Protein AF-0000000069704263 (afdb_homodimer)

Solvent-accessible surface area (backbone atoms only — not comparable to full-atom values): 11084 Å² total; per-residue (Å²): 134,83,71,83,70,65,83,68,61,64,77,58,69,66,41,78,27,67,68,33,30,54,53,25,46,53,49,31,53,53,50,40,50,53,35,51,50,49,32,52,52,53,33,48,52,36,44,51,49,30,52,50,53,40,50,50,38,48,48,34,32,70,54,40,75,42,50,68,68,57,34,55,52,50,39,52,49,36,50,49,52,29,53,48,51,34,50,50,39,47,48,50,32,53,52,49,42,52,52,36,48,51,52,16,54,54,37,24,38,70,130,62,72,56,60,77,66,75,48,41,77,43,75,67,33,65,27,64,69,34,29,56,53,24,47,52,49,32,52,52,51,41,51,54,35,50,50,50,33,51,53,52,33,50,51,36,46,52,49,31,53,51,54,40,50,52,40,48,48,33,34,75,72,66,75,43,49,69,57,57,36,54,54,50,40,51,49,35,50,51,52,29,52,49,51,36,52,52,39,46,48,51,34,52,52,50,39,52,51,34,48,50,51,17,54,55,37,23,44,68

Foldseek 3Di:
DDPPDPPLPPPLVPDFDPVLLVVLVVVLVVLLVVLVVVLCVQLVVLVVVLVVQLVVLVVCCVVVVDDPVVSVVSNVVSVVSSVVRSVVSVVVSVVVSSVSVVSSSVSRRD/DDDPDQPVLCVLPQGFDPVLLVVLVVVLVVLLVVLVVVLVVQLVVLVVVLVVQLVVLVVCCVVVVDDPVVSVVSSVVSVVSSVVRSVVSVVVSVVVSVVSVVSSVVSRRD

Sequence (220 aa):
MKELTLNEMEYISGGFNLFGAASGFASFVANSGVGFTSFVLTSGSAFASFVGDSAMAFGSFLTGQSNWETFVTTGSENWGNFVLTAGKNWNIFVDNAASNWNSFLNNASAMKELTLNEMEYISGGFNLFGAASGFASFVANSGVGFTSFVLTSGSAFASFVGDSAMAFGSFLTGQSNWETFVTTGSENWGNFVLTAGKNWNIFVDNAASNWNSFLNNASA

Radius of gyration: 24.07 Å; Cα contacts (8 Å, |Δi|>4): 202; chains: 2; bounding box: 23×75×49 Å

Secondary structure (DSSP, 8-state):
-----SGGGS---S-B-HHHHHHHHHHHHHHHHHHHHHHHHHHHHHHHHHHHHHHHHHHHHHTTSS-HHHHHHHHHHHHHHHHHHHHHHHHHHHHHHHHHHHHHHHHHB-/-----TTGGGSSTT-B-HHHHHHHHHHHHHHHHHHHHHHHHHHHHHHHHHHHHHHHHHHHHHTTSS-HHHHHHHHHHHHHHHHHHHHHHHHHHHHHHHHHHHHHHHHHB-

Structure (mmCIF, N/CA/C/O backbone):
data_AF-0000000069704263-model_v1
#
loop_
_entity.id
_entity.type
_entity.pdbx_description
1 polymer Bacteriocin
#
loop_
_atom_site.group_PDB
_atom_site.id
_atom_site.type_symbol
_atom_site.label_atom_id
_atom_site.label_alt_id
_atom_site.label_comp_id
_atom_site.label_asym_id
_atom_site.label_entity_id
_atom_site.label_seq_id
_atom_site.pdbx_PDB_ins_code
_atom_site.Cartn_x
_atom_site.Cartn_y
_atom_site.Cartn_z
_atom_site.occupancy
_atom_site.B_iso_or_equiv
_atom_site.auth_seq_id
_atom_site.auth_comp_id
_atom_site.auth_asym_id
_atom_site.auth_atom_id
_atom_site.pdbx_PDB_model_num
ATOM 1 N N . MET A 1 1 ? -11.062 -9.664 2.074 1 18.3 1 MET A N 1
ATOM 2 C CA . MET A 1 1 ? -9.789 -9.773 1.357 1 18.3 1 MET A CA 1
ATOM 3 C C . MET A 1 1 ? -9.539 -11.211 0.917 1 18.3 1 MET A C 1
ATOM 5 O O . MET A 1 1 ? -9.453 -12.117 1.751 1 18.3 1 MET A O 1
ATOM 9 N N . LYS A 1 2 ? -10.195 -11.594 -0.1 1 25.5 2 LYS A N 1
ATOM 10 C CA . LYS A 1 2 ? -10.625 -12.906 -0.591 1 25.5 2 LYS A CA 1
ATOM 11 C C . LYS A 1 2 ? -9.422 -13.828 -0.783 1 25.5 2 LYS A C 1
ATOM 13 O O . LYS A 1 2 ? -8.398 -13.422 -1.322 1 25.5 2 LYS A O 1
ATOM 18 N N . GLU A 1 3 ? -9.188 -14.844 0.002 1 23.27 3 GLU A N 1
ATOM 19 C CA . GLU A 1 3 ? -8.367 -16.047 0.05 1 23.27 3 GLU A CA 1
ATOM 20 C C . GLU A 1 3 ? -8.398 -16.797 -1.283 1 23.27 3 GLU A C 1
ATOM 22 O O . GLU A 1 3 ? -9.453 -16.922 -1.901 1 23.27 3 GLU A O 1
ATOM 27 N N . LEU A 1 4 ? -7.414 -16.609 -1.947 1 27.91 4 LEU A N 1
ATOM 28 C CA . LEU A 1 4 ? -7.27 -17.422 -3.152 1 27.91 4 LEU A CA 1
ATOM 29 C C . LEU A 1 4 ? -7.547 -18.891 -2.859 1 27.91 4 LEU A C 1
ATOM 31 O O . LEU A 1 4 ? -6.859 -19.5 -2.039 1 27.91 4 LEU A O 1
ATOM 35 N N . THR A 1 5 ? -8.672 -19.359 -2.531 1 24.98 5 THR A N 1
ATOM 36 C CA . THR A 1 5 ? -8.992 -20.75 -2.277 1 24.98 5 THR A CA 1
ATOM 37 C C . THR A 1 5 ? -8.531 -21.641 -3.436 1 24.98 5 THR A C 1
ATOM 39 O O . THR A 1 5 ? -8.523 -21.203 -4.59 1 24.98 5 THR A O 1
ATOM 42 N N . LEU A 1 6 ? -7.57 -22.609 -3.127 1 29.75 6 LEU A N 1
ATOM 43 C CA . LEU A 1 6 ? -7.027 -23.812 -3.74 1 29.75 6 LEU A CA 1
ATOM 44 C C . LEU A 1 6 ? -8.125 -24.625 -4.422 1 29.75 6 LEU A C 1
ATOM 46 O O . LEU A 1 6 ? -7.863 -25.688 -4.98 1 29.75 6 LEU A O 1
ATOM 50 N N . ASN A 1 7 ? -9.281 -24.5 -4.301 1 30.16 7 ASN A N 1
ATOM 51 C CA . ASN A 1 7 ? -10.086 -25.438 -5.078 1 30.16 7 ASN A CA 1
ATOM 52 C C . ASN A 1 7 ? -9.594 -25.547 -6.52 1 30.16 7 ASN A C 1
ATOM 54 O O . ASN A 1 7 ? -10.141 -26.312 -7.316 1 30.16 7 ASN A O 1
ATOM 58 N N . GLU A 1 8 ? -8.453 -24.812 -6.828 1 32.12 8 GLU A N 1
ATOM 59 C CA . GLU A 1 8 ? -8.109 -24.797 -8.25 1 32.12 8 GLU A CA 1
ATOM 60 C C . GLU A 1 8 ? -7.152 -25.938 -8.586 1 32.12 8 GLU A C 1
ATOM 62 O O . GLU A 1 8 ? -6.727 -26.078 -9.734 1 32.12 8 GLU A O 1
ATOM 67 N N . MET A 1 9 ? -6.414 -26.516 -7.688 1 34.44 9 MET A N 1
ATOM 68 C CA . MET A 1 9 ? -5.625 -27.672 -8.102 1 34.44 9 MET A CA 1
ATOM 69 C C . MET A 1 9 ? -6.48 -28.672 -8.859 1 34.44 9 MET A C 1
ATOM 71 O O . MET A 1 9 ? -6.023 -29.766 -9.18 1 34.44 9 MET A O 1
ATOM 75 N N . GLU A 1 10 ? -7.664 -28.906 -8.734 1 34.69 10 GLU A N 1
ATOM 76 C CA . GLU A 1 10 ? -8.281 -30.062 -9.352 1 34.69 10 GLU A CA 1
ATOM 77 C C . GLU A 1 10 ? -7.648 -30.359 -10.711 1 34.69 10 GLU A C 1
ATOM 79 O O . GLU A 1 10 ? -6.875 -29.562 -11.234 1 34.69 10 GLU A O 1
ATOM 84 N N . TYR A 1 11 ? -8.484 -30.578 -12.125 1 37.84 11 TYR A N 1
ATOM 85 C CA . TYR A 1 11 ? -8.633 -31.453 -13.273 1 37.84 11 TYR A CA 1
ATOM 86 C C . TYR A 1 11 ? -7.613 -31.109 -14.359 1 37.84 11 TYR A C 1
ATOM 88 O O . TYR A 1 11 ? -7.766 -30.109 -15.062 1 37.84 11 TYR A O 1
ATOM 96 N N . ILE A 1 12 ? -6.328 -30.781 -14.047 1 41.06 12 ILE A N 1
ATOM 97 C CA . ILE A 1 12 ? -5.676 -30.938 -15.344 1 41.06 12 ILE A CA 1
ATOM 98 C C . ILE A 1 12 ? -6.102 -32.25 -15.992 1 41.06 12 ILE A C 1
ATOM 100 O O . ILE A 1 12 ? -5.488 -33.281 -15.75 1 41.06 12 ILE A O 1
ATOM 104 N N . SER A 1 13 ? -7.215 -32.531 -15.836 1 44 13 SER A N 1
ATOM 105 C CA . SER A 1 13 ? -7.777 -33.781 -16.375 1 44 13 SER A CA 1
ATOM 106 C C . SER A 1 13 ? -7.266 -34.062 -17.781 1 44 13 SER A C 1
ATOM 108 O O . SER A 1 13 ? -7.004 -35.188 -18.141 1 44 13 SER A O 1
ATOM 110 N N . GLY A 1 14 ? -7.301 -32.938 -18.625 1 53.41 14 GLY A N 1
ATOM 111 C CA . GLY A 1 14 ? -7.168 -33.188 -20.047 1 53.41 14 GLY A CA 1
ATOM 112 C C . GLY A 1 14 ? -5.734 -33.094 -20.547 1 53.41 14 GLY A C 1
ATOM 113 O O . GLY A 1 14 ? -5.496 -32.875 -21.734 1 53.41 14 GLY A O 1
ATOM 114 N N . GLY A 1 15 ? -4.566 -33.156 -19.609 1 72.88 15 GLY A N 1
ATOM 115 C CA . GLY A 1 15 ? -3.152 -33.094 -19.938 1 72.88 15 GLY A CA 1
ATOM 116 C C . GLY A 1 15 ? -2.49 -31.797 -19.547 1 72.88 15 GLY A C 1
ATOM 117 O O . GLY A 1 15 ? -3.168 -30.828 -19.172 1 72.88 15 GLY A O 1
ATOM 118 N N . PHE A 1 16 ? -1.178 -31.75 -19.359 1 78.94 16 PHE A N 1
ATOM 119 C CA . PHE A 1 16 ? -0.365 -30.594 -18.969 1 78.94 16 PHE A CA 1
ATOM 120 C C . PHE A 1 16 ? 0.302 -29.984 -20.188 1 78.94 16 PHE A C 1
ATOM 122 O O . PHE A 1 16 ? 0.958 -30.672 -20.969 1 78.94 16 PHE A O 1
ATOM 129 N N . ASN A 1 17 ? -0.029 -28.734 -20.375 1 86.38 17 ASN A N 1
ATOM 130 C CA . ASN A 1 17 ? 0.585 -27.938 -21.438 1 86.38 17 ASN A CA 1
ATOM 131 C C . ASN A 1 17 ? 1.809 -27.188 -2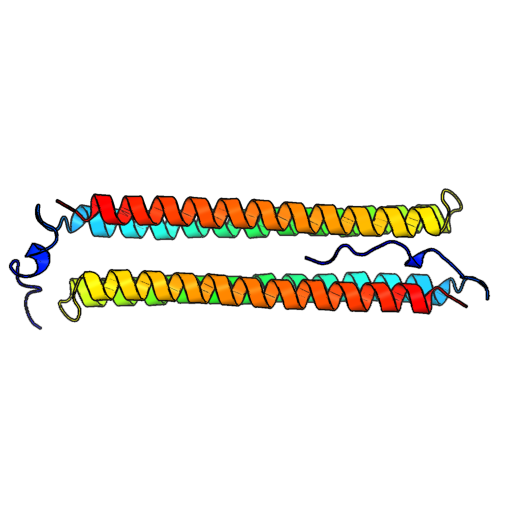0.938 1 86.38 17 ASN A C 1
ATOM 133 O O . ASN A 1 17 ? 1.683 -26.078 -20.422 1 86.38 17 ASN A O 1
ATOM 137 N N . LEU A 1 18 ? 2.973 -27.719 -21.141 1 82.38 18 LEU A N 1
ATOM 138 C CA . LEU A 1 18 ? 4.211 -27.172 -20.609 1 82.38 18 LEU A CA 1
ATOM 139 C C . LEU A 1 18 ? 4.477 -25.781 -21.188 1 82.38 18 LEU A C 1
ATOM 141 O O . LEU A 1 18 ? 4.891 -24.875 -20.469 1 82.38 18 LEU A O 1
ATOM 145 N N . PHE A 1 19 ? 4.281 -25.609 -22.422 1 84.31 19 PHE A N 1
ATOM 146 C CA . PHE A 1 19 ? 4.527 -24.328 -23.078 1 84.31 19 PHE A CA 1
ATOM 147 C C . PHE A 1 19 ? 3.559 -23.266 -22.562 1 84.31 19 PHE A C 1
ATOM 149 O O . PHE A 1 19 ? 3.947 -22.125 -22.328 1 84.31 19 PHE A O 1
ATOM 156 N N . GLY A 1 20 ? 2.273 -23.609 -22.375 1 88.25 20 GLY A N 1
ATOM 157 C CA . GLY A 1 20 ? 1.286 -22.703 -21.812 1 88.25 20 GLY A CA 1
ATOM 158 C C . GLY A 1 20 ? 1.591 -22.297 -20.375 1 88.25 20 GLY A C 1
ATOM 159 O O . GLY A 1 20 ? 1.396 -21.141 -20 1 88.25 20 GLY A O 1
ATOM 160 N N . ALA A 1 21 ? 2.059 -23.234 -19.625 1 86.81 21 ALA A N 1
ATOM 161 C CA . ALA A 1 21 ? 2.422 -22.969 -18.234 1 86.81 21 ALA A CA 1
ATOM 162 C C . ALA A 1 21 ? 3.607 -22.016 -18.156 1 86.81 21 ALA A C 1
ATOM 164 O O . ALA A 1 21 ? 3.57 -21.031 -17.406 1 86.81 21 ALA A O 1
ATOM 165 N N . ALA A 1 22 ? 4.652 -22.297 -18.938 1 84.56 22 ALA A N 1
ATOM 166 C CA . ALA A 1 22 ? 5.855 -21.469 -18.906 1 84.56 22 ALA A CA 1
ATOM 167 C C . ALA A 1 22 ? 5.555 -20.047 -19.359 1 84.56 22 ALA A C 1
ATOM 169 O O . ALA A 1 22 ? 5.938 -19.078 -18.688 1 84.56 22 ALA A O 1
ATOM 170 N N . SER A 1 23 ? 4.789 -19.953 -20.469 1 90.06 23 SER A N 1
ATOM 171 C CA . SER A 1 23 ? 4.469 -18.625 -20.984 1 90.06 23 SER A CA 1
ATOM 172 C C . SER A 1 23 ? 3.486 -17.906 -20.078 1 90.06 23 SER A C 1
ATOM 174 O O . SER A 1 23 ? 3.58 -16.688 -19.891 1 90.06 23 SER A O 1
ATOM 176 N N . GLY A 1 24 ? 2.533 -18.656 -19.547 1 91.38 24 GLY A N 1
ATOM 177 C CA . GLY A 1 24 ? 1.586 -18.062 -18.625 1 91.38 24 GLY A CA 1
ATOM 178 C C . GLY A 1 24 ? 2.24 -17.547 -17.359 1 91.38 24 GLY A C 1
ATOM 179 O O . GLY A 1 24 ? 1.915 -16.453 -16.891 1 91.38 24 GLY A O 1
ATOM 180 N N . PHE A 1 25 ? 3.172 -18.312 -16.828 1 90.81 25 PHE A N 1
ATOM 181 C CA . PHE A 1 25 ? 3.871 -17.906 -15.617 1 90.81 25 PHE A CA 1
ATOM 182 C C . PHE A 1 25 ? 4.73 -16.672 -15.875 1 90.81 25 PHE A C 1
ATOM 184 O O . PHE A 1 25 ? 4.754 -15.75 -15.062 1 90.81 25 PHE A O 1
ATOM 191 N N . ALA A 1 26 ? 5.43 -16.641 -16.953 1 91.75 26 ALA A N 1
ATOM 192 C CA . ALA A 1 26 ? 6.238 -15.484 -17.328 1 91.75 26 ALA A CA 1
ATOM 193 C C . ALA A 1 26 ? 5.375 -14.234 -17.438 1 91.75 26 ALA A C 1
ATOM 195 O O . ALA A 1 26 ? 5.754 -13.164 -16.969 1 91.75 26 ALA A O 1
ATOM 196 N N . SER A 1 27 ? 4.211 -14.344 -18.094 1 94.12 27 SER A N 1
ATOM 197 C CA . SER A 1 27 ? 3.281 -13.227 -18.234 1 94.12 27 SER A CA 1
ATOM 198 C C . SER A 1 27 ? 2.773 -12.75 -16.875 1 94.12 27 SER A C 1
ATOM 200 O O . SER A 1 27 ? 2.656 -11.547 -16.641 1 94.12 27 SER A O 1
ATOM 202 N N . PHE A 1 28 ? 2.416 -13.727 -15.992 1 93.06 28 PHE A N 1
ATOM 203 C CA . PHE A 1 28 ? 1.958 -13.398 -14.648 1 93.06 28 PHE A CA 1
ATOM 204 C C . PHE A 1 28 ? 2.994 -12.562 -13.914 1 93.06 28 PHE A C 1
ATOM 206 O O . PHE A 1 28 ? 2.662 -11.523 -13.336 1 93.06 28 PHE A O 1
ATOM 213 N N . VAL A 1 29 ? 4.297 -12.969 -13.961 1 92.81 29 VAL A N 1
ATOM 214 C CA . VAL A 1 29 ? 5.367 -12.281 -13.242 1 92.81 29 VAL A CA 1
ATOM 215 C C . VAL A 1 29 ? 5.57 -10.891 -13.828 1 92.81 29 VAL A C 1
ATOM 217 O O . VAL A 1 29 ? 5.656 -9.906 -13.086 1 92.81 29 VAL A O 1
ATOM 220 N N . ALA A 1 30 ? 5.609 -10.789 -15.109 1 94.19 30 ALA A N 1
ATOM 221 C CA . ALA A 1 30 ? 5.824 -9.508 -15.781 1 94.19 30 ALA A CA 1
ATOM 222 C C . ALA A 1 30 ? 4.699 -8.523 -15.461 1 94.19 30 ALA A C 1
ATOM 224 O O . ALA A 1 30 ? 4.953 -7.379 -15.078 1 94.19 30 ALA A O 1
ATOM 225 N N . ASN A 1 31 ? 3.455 -8.953 -15.602 1 96.19 31 ASN A N 1
ATOM 226 C CA . ASN A 1 31 ? 2.299 -8.102 -15.344 1 96.19 31 ASN A CA 1
ATOM 227 C C . ASN A 1 31 ? 2.232 -7.672 -13.883 1 96.19 31 ASN A C 1
ATOM 229 O O . ASN A 1 31 ? 1.854 -6.539 -13.578 1 96.19 31 ASN A O 1
ATOM 233 N N . SER A 1 32 ? 2.527 -8.625 -13 1 94.88 32 SER A N 1
ATOM 234 C CA . SER A 1 32 ? 2.547 -8.281 -11.578 1 94.88 32 SER A CA 1
ATOM 235 C C . SER A 1 32 ? 3.613 -7.234 -11.273 1 94.88 32 SER A C 1
ATOM 237 O O . SER A 1 32 ? 3.402 -6.348 -10.445 1 94.88 32 SER A O 1
ATOM 239 N N . GLY A 1 33 ? 4.754 -7.406 -11.906 1 95.56 33 GLY A N 1
ATOM 240 C CA . GLY A 1 33 ? 5.777 -6.383 -11.758 1 95.56 33 GLY A CA 1
ATOM 241 C C . GLY A 1 33 ? 5.316 -5.008 -12.211 1 95.56 33 GLY A C 1
ATOM 242 O O . GLY A 1 33 ? 5.52 -4.02 -11.5 1 95.56 33 GLY A O 1
ATOM 243 N N . VAL A 1 34 ? 4.676 -4.945 -13.391 1 96.69 34 VAL A N 1
ATOM 244 C CA . VAL A 1 34 ? 4.152 -3.699 -13.938 1 96.69 34 VAL A CA 1
ATOM 245 C C . VAL A 1 34 ? 3.088 -3.133 -13 1 96.69 34 VAL A C 1
ATOM 247 O O . VAL A 1 34 ? 3.076 -1.932 -12.719 1 96.69 34 VAL A O 1
ATOM 250 N N . GLY A 1 35 ? 2.188 -4.016 -12.555 1 97.38 35 GLY A N 1
ATOM 251 C CA . GLY A 1 35 ? 1.144 -3.586 -11.641 1 97.38 35 GLY A CA 1
ATOM 252 C C . GLY A 1 35 ? 1.685 -3.021 -10.336 1 97.38 35 GLY A C 1
ATOM 253 O O . GLY A 1 35 ? 1.22 -1.983 -9.867 1 97.38 35 GLY A O 1
ATOM 254 N N . PHE A 1 36 ? 2.686 -3.684 -9.75 1 95.88 36 PHE A N 1
ATOM 255 C CA . PHE A 1 36 ? 3.273 -3.229 -8.5 1 95.88 36 PHE A CA 1
ATOM 256 C C . PHE A 1 36 ? 3.98 -1.891 -8.688 1 95.88 36 PHE A C 1
ATOM 258 O O . PHE A 1 36 ? 3.855 -0.995 -7.848 1 95.88 36 PHE A O 1
ATOM 265 N N . THR A 1 37 ? 4.699 -1.755 -9.75 1 96.56 37 THR A N 1
ATOM 266 C CA . THR A 1 37 ? 5.371 -0.495 -10.039 1 96.56 37 THR A CA 1
ATOM 267 C C . THR A 1 37 ? 4.359 0.637 -10.188 1 96.56 37 THR A C 1
ATOM 269 O O . THR A 1 37 ? 4.574 1.739 -9.68 1 96.56 37 THR A O 1
ATOM 272 N N . SER A 1 38 ? 3.275 0.389 -10.875 1 97.69 38 SER A N 1
ATOM 273 C CA . SER A 1 38 ? 2.217 1.379 -11.047 1 97.69 38 SER A CA 1
ATOM 274 C C . SER A 1 38 ? 1.639 1.806 -9.703 1 97.69 38 SER A C 1
ATOM 276 O O . SER A 1 38 ? 1.394 2.992 -9.469 1 97.69 38 SER A O 1
ATOM 278 N N . PHE A 1 39 ? 1.391 0.79 -8.852 1 96.75 39 PHE A N 1
ATOM 279 C CA . PHE A 1 39 ? 0.911 1.067 -7.504 1 96.75 39 PHE A CA 1
ATOM 280 C C . PHE A 1 39 ? 1.872 1.991 -6.766 1 96.75 39 PHE A C 1
ATOM 282 O O . PHE A 1 39 ? 1.453 2.99 -6.18 1 96.75 39 PHE A O 1
ATOM 289 N N . VAL A 1 40 ? 3.184 1.686 -6.816 1 96.44 40 VAL A N 1
ATOM 290 C CA . VAL A 1 40 ? 4.191 2.449 -6.09 1 96.44 40 VAL A CA 1
ATOM 291 C C . VAL A 1 40 ? 4.242 3.879 -6.625 1 96.44 40 VAL A C 1
ATOM 293 O O . VAL A 1 40 ? 4.262 4.84 -5.852 1 96.44 40 VAL A O 1
ATOM 296 N N . LEU A 1 41 ? 4.199 4.008 -7.926 1 96.5 41 LEU A N 1
ATOM 297 C CA . LEU A 1 41 ? 4.301 5.324 -8.547 1 96.5 41 LEU A CA 1
ATOM 298 C C . LEU A 1 41 ? 3.061 6.16 -8.25 1 96.5 41 LEU A C 1
ATOM 300 O O . LEU A 1 41 ? 3.172 7.34 -7.902 1 96.5 41 LEU A O 1
ATOM 304 N N . THR A 1 42 ? 1.889 5.574 -8.344 1 97.5 42 THR A N 1
ATOM 305 C CA . THR A 1 42 ? 0.643 6.285 -8.078 1 97.5 42 THR A CA 1
ATOM 306 C C . THR A 1 42 ? 0.56 6.699 -6.609 1 97.5 42 THR A C 1
ATOM 308 O O . THR A 1 42 ? 0.203 7.836 -6.297 1 97.5 42 THR A O 1
ATOM 311 N N . SER A 1 43 ? 0.89 5.785 -5.742 1 96 43 SER A N 1
ATOM 312 C CA . SER A 1 43 ? 0.884 6.078 -4.309 1 96 43 SER A CA 1
ATOM 313 C C . SER A 1 43 ? 1.925 7.133 -3.957 1 96 43 SER A C 1
ATOM 315 O O . SER A 1 43 ? 1.669 8.008 -3.127 1 96 43 SER A O 1
ATOM 317 N N . GLY A 1 44 ? 3.057 6.977 -4.582 1 96.62 44 GLY A N 1
ATOM 318 C CA . GLY A 1 44 ? 4.086 7.984 -4.363 1 96.62 44 GLY A CA 1
ATOM 319 C C . GLY A 1 44 ? 3.66 9.375 -4.797 1 96.62 44 GLY A C 1
ATOM 320 O O . GLY A 1 44 ? 3.916 10.352 -4.094 1 96.62 44 GLY A O 1
ATOM 321 N N . SER A 1 45 ? 3.025 9.477 -5.957 1 97.19 45 SER A N 1
ATOM 322 C CA . SER A 1 45 ? 2.525 10.75 -6.453 1 97.19 45 SER A CA 1
ATOM 323 C C . SER A 1 45 ? 1.442 11.312 -5.539 1 97.19 45 SER A C 1
ATOM 325 O O . SER A 1 45 ? 1.43 12.508 -5.246 1 97.19 45 SER A O 1
ATOM 327 N N . ALA A 1 46 ? 0.576 10.43 -5.125 1 96.56 46 ALA A N 1
ATOM 328 C CA . ALA A 1 46 ? -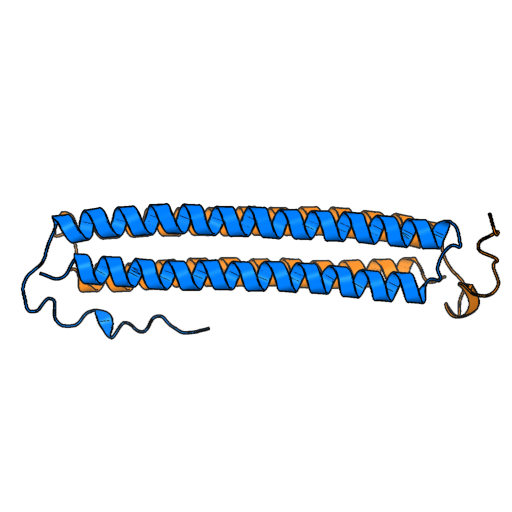0.473 10.859 -4.199 1 96.56 46 ALA A CA 1
ATOM 329 C C . ALA A 1 46 ? 0.123 11.359 -2.889 1 96.56 46 ALA A C 1
ATOM 331 O O . ALA A 1 46 ? -0.377 12.32 -2.301 1 96.56 46 ALA A O 1
ATOM 332 N N . PHE A 1 47 ? 1.178 10.781 -2.414 1 95.31 47 PHE A N 1
ATOM 333 C CA . PHE A 1 47 ? 1.856 11.195 -1.191 1 95.31 47 PHE A CA 1
ATOM 334 C C . PHE A 1 47 ? 2.498 12.562 -1.366 1 95.31 47 PHE A C 1
ATOM 336 O O . PHE A 1 47 ? 2.389 13.422 -0.488 1 95.31 47 PHE A O 1
ATOM 343 N N . ALA A 1 48 ? 3.166 12.695 -2.492 1 95.75 48 ALA A N 1
ATOM 344 C CA . ALA A 1 48 ? 3.779 13.984 -2.785 1 95.75 48 ALA A CA 1
ATOM 345 C C . ALA A 1 48 ? 2.73 15.094 -2.828 1 95.75 48 ALA A C 1
ATOM 347 O O . ALA A 1 48 ? 2.957 16.188 -2.316 1 95.75 48 ALA A O 1
ATOM 348 N N . SER A 1 49 ? 1.586 14.82 -3.453 1 96.5 49 SER A N 1
ATOM 349 C CA . SER A 1 49 ? 0.491 15.781 -3.506 1 96.5 49 SER A CA 1
ATOM 350 C C . SER A 1 49 ? -0.018 16.109 -2.107 1 96.5 49 SER A C 1
ATOM 352 O O . SER A 1 49 ? -0.303 17.281 -1.805 1 96.5 49 SER A O 1
ATOM 354 N N . PHE A 1 50 ? -0.154 15.094 -1.284 1 94.38 50 PHE A N 1
ATOM 355 C CA . PHE A 1 50 ? -0.562 15.297 0.101 1 94.38 50 PHE A CA 1
ATOM 356 C C . PHE A 1 50 ? 0.388 16.25 0.812 1 94.38 50 PHE A C 1
ATOM 358 O O . PHE A 1 50 ? -0.051 17.203 1.472 1 94.38 50 PHE A O 1
ATOM 365 N N . VAL A 1 51 ? 1.702 15.969 0.649 1 93.44 51 VAL A N 1
ATOM 366 C CA . VAL A 1 51 ? 2.703 16.797 1.316 1 93.44 51 VAL A CA 1
ATOM 367 C C . VAL A 1 51 ? 2.639 18.219 0.778 1 93.44 51 VAL A C 1
ATOM 369 O O . VAL A 1 51 ? 2.584 19.188 1.552 1 93.44 51 VAL A O 1
ATOM 372 N N . GLY A 1 52 ? 2.596 18.297 -0.502 1 94.38 52 GLY A N 1
ATOM 373 C CA . GLY A 1 52 ? 2.541 19.609 -1.134 1 94.38 52 GLY A CA 1
ATOM 374 C C . GLY A 1 52 ? 1.311 20.406 -0.744 1 94.38 52 GLY A C 1
ATOM 375 O O . GLY A 1 52 ? 1.417 21.578 -0.354 1 94.38 52 GLY A O 1
ATOM 376 N N . ASP A 1 53 ? 0.156 19.828 -0.813 1 94.62 53 ASP A N 1
ATOM 377 C CA . ASP A 1 53 ? -1.108 20.484 -0.504 1 94.62 53 ASP A CA 1
ATOM 378 C C . ASP A 1 53 ? -1.179 20.875 0.972 1 94.62 53 ASP A C 1
ATOM 380 O O . ASP A 1 53 ? -1.702 21.938 1.316 1 94.62 53 ASP A O 1
ATOM 384 N N . SER A 1 54 ? -0.643 20 1.83 1 90.88 54 SER A N 1
ATOM 385 C CA . SER A 1 54 ? -0.637 20.281 3.262 1 90.88 54 SER A CA 1
ATOM 386 C C . SER A 1 54 ? 0.323 21.422 3.596 1 90.88 54 SER A C 1
ATOM 388 O O . SER A 1 54 ? 0.03 22.25 4.453 1 90.88 54 SER A O 1
ATOM 390 N N . ALA A 1 55 ? 1.416 21.453 2.877 1 91.88 55 ALA A N 1
ATOM 391 C CA . ALA A 1 55 ? 2.357 22.547 3.062 1 91.88 55 ALA A CA 1
ATOM 392 C C . ALA A 1 55 ? 1.746 23.875 2.613 1 91.88 55 ALA A C 1
ATOM 394 O O . ALA A 1 55 ? 1.896 24.891 3.289 1 91.88 55 ALA A O 1
ATOM 395 N N . MET A 1 56 ? 1.053 23.844 1.517 1 93.25 56 MET A N 1
ATOM 396 C CA . MET A 1 56 ? 0.393 25.047 1.009 1 93.25 56 MET A CA 1
ATOM 397 C C . MET A 1 56 ? -0.696 25.516 1.968 1 93.25 56 MET A C 1
ATOM 399 O O . MET A 1 56 ? -0.838 26.719 2.213 1 93.25 56 MET A O 1
ATOM 403 N N . ALA A 1 57 ? -1.451 24.594 2.541 1 92.12 57 ALA A N 1
ATOM 404 C CA . ALA A 1 57 ? -2.482 24.938 3.52 1 92.12 57 ALA A CA 1
ATOM 405 C C . ALA A 1 57 ? -1.867 25.547 4.777 1 92.12 57 ALA A C 1
ATOM 407 O O . ALA A 1 57 ? -2.408 26.5 5.34 1 92.12 57 ALA A O 1
ATOM 408 N N . PHE A 1 58 ? -0.757 25.016 5.203 1 88 58 PHE A N 1
ATOM 409 C CA . PHE A 1 58 ? -0.054 25.562 6.359 1 88 58 PHE A CA 1
ATOM 410 C C . PHE A 1 58 ? 0.458 26.969 6.074 1 88 58 PHE A C 1
ATOM 412 O O . PHE A 1 58 ? 0.344 27.859 6.914 1 88 58 PHE A O 1
ATOM 419 N N . GLY A 1 59 ? 0.98 27.109 4.914 1 86.25 59 GLY A N 1
ATOM 420 C CA . GLY A 1 59 ? 1.405 28.438 4.492 1 86.25 59 GLY A CA 1
ATOM 421 C C . GLY A 1 59 ? 0.28 29.453 4.5 1 86.25 59 GLY A C 1
ATOM 422 O O . GLY A 1 59 ? 0.462 30.578 4.953 1 86.25 59 GLY A O 1
ATOM 423 N N . SER A 1 60 ? -0.882 29.047 4 1 88.44 60 SER A N 1
ATOM 424 C CA . SER A 1 60 ? -2.055 29.922 3.994 1 88.44 60 SER A CA 1
ATOM 425 C C . SER A 1 60 ? -2.451 30.328 5.41 1 88.44 60 SER A C 1
ATOM 427 O O . SER A 1 60 ? -2.885 31.453 5.637 1 88.44 60 SER A O 1
ATOM 429 N N . PHE A 1 61 ? -2.309 29.375 6.355 1 83.75 61 PHE A N 1
ATOM 430 C CA . PHE A 1 61 ? -2.578 29.656 7.758 1 83.75 61 PHE A CA 1
ATOM 431 C C . PHE A 1 61 ? -1.578 30.672 8.305 1 83.75 61 PHE A C 1
ATOM 433 O O . PHE A 1 61 ? -1.967 31.656 8.93 1 83.75 61 PHE A O 1
ATOM 440 N N . LEU A 1 62 ? -0.349 30.453 7.926 1 82.88 62 LEU A N 1
ATOM 441 C CA . LEU A 1 62 ? 0.72 31.297 8.453 1 82.88 62 LEU A CA 1
ATOM 442 C C . LEU A 1 62 ? 0.601 32.719 7.926 1 82.88 62 LEU A C 1
ATOM 444 O O . LEU A 1 62 ? 0.952 33.688 8.617 1 82.88 62 LEU A O 1
ATOM 448 N N . THR A 1 63 ? 0.014 32.812 6.742 1 83.69 63 THR A N 1
ATOM 449 C CA . THR A 1 63 ? -0.087 34.125 6.133 1 83.69 63 THR A CA 1
ATOM 450 C C . THR A 1 63 ? -1.441 34.781 6.441 1 83.69 63 THR A C 1
ATOM 452 O O . THR A 1 63 ? -1.743 35.875 5.957 1 83.69 63 THR A O 1
ATOM 455 N N . GLY A 1 64 ? -2.291 34.031 7.312 1 83.06 64 GLY A N 1
ATOM 456 C CA . GLY A 1 64 ? -3.555 34.594 7.773 1 83.06 64 GLY A CA 1
ATOM 457 C C . GLY A 1 64 ? -4.672 34.438 6.758 1 83.06 64 GLY A C 1
ATOM 458 O O . GLY A 1 64 ? -5.734 35.062 6.902 1 83.06 64 GLY A O 1
ATOM 459 N N . GLN A 1 65 ? -4.371 33.562 5.664 1 85.5 65 GLN A N 1
ATOM 460 C CA . GLN A 1 65 ? -5.367 33.406 4.613 1 85.5 65 GLN A CA 1
ATOM 461 C C . GLN A 1 65 ? -6.398 32.344 5.004 1 85.5 65 GLN A C 1
ATOM 463 O O . GLN A 1 65 ? -7.422 32.188 4.332 1 85.5 65 GLN A O 1
ATOM 468 N N . SER A 1 66 ? -6.137 31.625 6.047 1 84.06 66 SER A N 1
ATOM 469 C CA . SER A 1 66 ? -7.039 30.609 6.59 1 84.06 66 SER A CA 1
ATOM 470 C C . SER A 1 66 ? -6.867 30.469 8.102 1 84.06 66 SER A C 1
ATOM 472 O O . SER A 1 66 ? -5.965 31.078 8.688 1 84.06 66 SER A O 1
ATOM 474 N N . ASN A 1 67 ? -7.789 29.797 8.75 1 85.56 67 ASN A N 1
ATOM 475 C CA . ASN A 1 67 ? -7.645 29.578 10.188 1 85.56 67 ASN A CA 1
ATOM 476 C C . ASN A 1 67 ? -7.109 28.172 10.477 1 85.56 67 ASN A C 1
ATOM 478 O O . ASN A 1 67 ? -7.004 27.344 9.57 1 85.56 67 ASN A O 1
ATOM 482 N N . TRP A 1 68 ? -6.75 27.953 11.719 1 85 68 TRP A N 1
ATOM 483 C CA . TRP A 1 68 ? -6.125 26.703 12.164 1 85 68 TRP A CA 1
ATOM 484 C C . TRP A 1 68 ? -7.043 25.516 11.914 1 85 68 TRP A C 1
ATOM 486 O O . TRP A 1 68 ? -6.598 24.469 11.438 1 85 68 TRP A O 1
ATOM 496 N N . GLU A 1 69 ? -8.359 25.625 12.227 1 85.06 69 GLU A N 1
ATOM 497 C CA . GLU A 1 69 ? -9.32 24.531 12.031 1 85.06 69 GLU A CA 1
ATOM 498 C C . GLU A 1 69 ? -9.414 24.125 10.57 1 85.06 69 GLU A C 1
ATOM 500 O O . GLU A 1 69 ? -9.484 22.938 10.25 1 85.06 69 GLU A O 1
ATOM 505 N N . THR A 1 70 ? -9.383 25.156 9.719 1 86.94 70 THR A N 1
ATOM 506 C CA . THR A 1 70 ? -9.406 24.875 8.289 1 86.94 70 THR A CA 1
ATOM 507 C C . THR A 1 70 ? -8.156 24.109 7.863 1 86.94 70 THR A C 1
ATOM 509 O O . THR A 1 70 ? -8.242 23.172 7.074 1 86.94 70 THR A O 1
ATOM 512 N N . PHE A 1 71 ? -6.973 24.5 8.398 1 86.62 71 PHE A N 1
ATOM 513 C CA . PHE A 1 71 ? -5.734 23.797 8.094 1 86.62 71 PHE A CA 1
ATOM 514 C C . PHE A 1 71 ? -5.816 22.344 8.523 1 86.62 71 PHE A C 1
ATOM 516 O O . PHE A 1 71 ? -5.477 21.438 7.758 1 86.62 71 PHE A O 1
ATOM 523 N N . VAL A 1 72 ? -6.273 22.109 9.805 1 87.25 72 VAL A N 1
ATOM 524 C CA . VAL A 1 72 ? -6.312 20.766 10.352 1 87.25 72 VAL A CA 1
ATOM 525 C C . VAL A 1 72 ? -7.289 19.906 9.547 1 87.25 72 VAL A C 1
ATOM 527 O O . VAL A 1 72 ? -6.98 18.766 9.203 1 87.25 72 VAL A O 1
ATOM 530 N N . THR A 1 73 ? -8.43 20.406 9.172 1 88.62 73 THR A N 1
ATOM 531 C CA . THR A 1 73 ? -9.43 19.688 8.398 1 88.62 73 THR A CA 1
ATOM 532 C C . THR A 1 73 ? -8.898 19.359 7 1 88.62 73 THR A C 1
ATOM 534 O O . THR A 1 73 ? -9.039 18.234 6.52 1 88.62 73 THR A O 1
ATOM 537 N N . 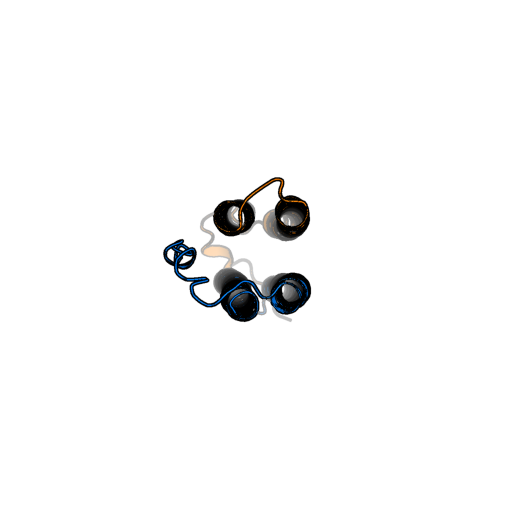THR A 1 74 ? -8.305 20.328 6.367 1 90.5 74 THR A N 1
ATOM 538 C CA . THR A 1 74 ? -7.727 20.141 5.043 1 90.5 74 THR A CA 1
ATOM 539 C C . THR A 1 74 ? -6.629 19.078 5.082 1 90.5 74 THR A C 1
ATOM 541 O O . THR A 1 74 ? -6.543 18.234 4.188 1 90.5 74 THR A O 1
ATOM 544 N N . GLY A 1 75 ? -5.723 19.188 6.117 1 90.12 75 GLY A N 1
ATOM 545 C CA . GLY A 1 75 ? -4.688 18.188 6.285 1 90.12 75 GLY A CA 1
ATOM 546 C C . GLY A 1 75 ? -5.234 16.766 6.402 1 90.12 75 GLY A C 1
ATOM 547 O O . GLY A 1 75 ? -4.727 15.844 5.766 1 90.12 75 GLY A O 1
ATOM 548 N N . SER A 1 76 ? -6.266 16.609 7.191 1 91.19 76 SER A N 1
ATOM 549 C CA . SER A 1 76 ? -6.91 15.312 7.375 1 91.19 76 SER A CA 1
ATOM 550 C C . SER A 1 76 ? -7.523 14.812 6.07 1 91.19 76 SER A C 1
ATOM 552 O O . SER A 1 76 ? -7.41 13.633 5.738 1 91.19 76 SER A O 1
ATOM 554 N N . GLU A 1 77 ? -8.133 15.68 5.371 1 92.62 77 GLU A N 1
ATOM 555 C CA . GLU A 1 77 ? -8.75 15.328 4.098 1 92.62 77 GLU A CA 1
ATOM 556 C C . GLU A 1 77 ? -7.695 14.914 3.072 1 92.62 77 GLU A C 1
ATOM 558 O O . GLU A 1 77 ? -7.879 13.945 2.336 1 92.62 77 GLU A O 1
ATOM 563 N N . ASN A 1 78 ? -6.629 15.695 3.006 1 93.19 78 ASN A N 1
ATOM 564 C CA . ASN A 1 78 ? -5.523 15.367 2.109 1 93.19 78 ASN A CA 1
ATOM 565 C C . ASN A 1 78 ? -4.949 13.984 2.406 1 93.19 78 ASN A C 1
ATOM 567 O O . ASN A 1 78 ? -4.684 13.211 1.487 1 93.19 78 ASN A O 1
ATOM 571 N N . TRP A 1 79 ? -4.723 13.703 3.744 1 93.19 79 TRP A N 1
ATOM 572 C CA . TRP A 1 79 ? -4.234 12.383 4.145 1 93.19 79 TRP A CA 1
ATOM 573 C C . TRP A 1 79 ? -5.211 11.297 3.719 1 93.19 79 TRP A C 1
ATOM 575 O O . TRP A 1 79 ? -4.801 10.266 3.172 1 93.19 79 TRP A O 1
ATOM 585 N N . GLY A 1 80 ? -6.496 11.492 3.967 1 94.25 80 GLY A N 1
ATOM 586 C CA . GLY A 1 80 ? -7.523 10.547 3.559 1 94.25 80 GLY A CA 1
ATOM 587 C C . GLY A 1 80 ? -7.504 10.258 2.068 1 94.25 80 GLY A C 1
ATOM 588 O O . GLY A 1 80 ? -7.633 9.102 1.655 1 94.25 80 GLY A O 1
ATOM 589 N N . ASN A 1 81 ? -7.375 11.32 1.292 1 95 81 ASN A N 1
ATOM 590 C CA . ASN A 1 81 ? -7.32 11.164 -0.158 1 95 81 ASN A CA 1
ATOM 591 C C . ASN A 1 81 ? -6.121 10.328 -0.588 1 95 81 ASN A C 1
ATOM 593 O O . ASN A 1 81 ? -6.227 9.5 -1.495 1 95 81 ASN A O 1
ATOM 597 N N . PHE A 1 82 ? -4.977 10.648 0.052 1 95.19 82 PHE A N 1
ATOM 598 C CA . PHE A 1 82 ? -3.781 9.859 -0.202 1 95.19 82 PHE A CA 1
ATOM 599 C C . PHE A 1 82 ? -4.035 8.383 0.104 1 95.19 82 PHE A C 1
ATOM 601 O O . PHE A 1 82 ? -3.791 7.52 -0.738 1 95.19 82 PHE A O 1
ATOM 608 N N . VAL A 1 83 ? -4.598 8.07 1.323 1 95.81 83 VAL A N 1
ATOM 609 C CA . VAL A 1 83 ? -4.805 6.699 1.77 1 95.81 83 VAL A CA 1
ATOM 610 C C . VAL A 1 83 ? -5.816 6.008 0.86 1 95.81 83 VAL A C 1
ATOM 612 O O . VAL A 1 83 ? -5.637 4.844 0.488 1 95.81 83 VAL A O 1
ATOM 615 N N . LEU A 1 84 ? -6.777 6.699 0.448 1 96.06 84 LEU A N 1
ATOM 616 C CA . LEU A 1 84 ? -7.801 6.148 -0.431 1 96.06 84 LEU A CA 1
ATOM 617 C C .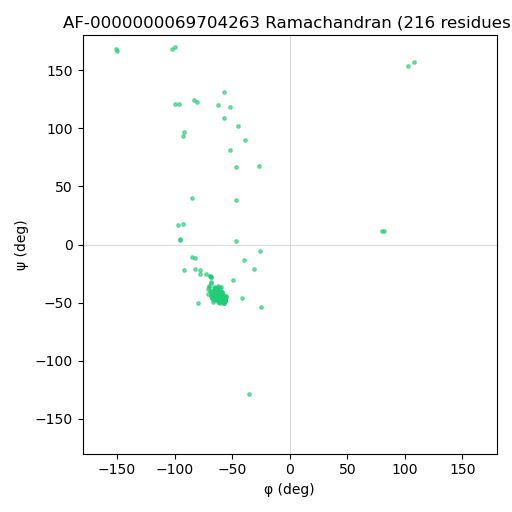 LEU A 1 84 ? -7.223 5.812 -1.801 1 96.06 84 LEU A C 1
ATOM 619 O O . LEU A 1 84 ? -7.492 4.742 -2.35 1 96.06 84 LEU A O 1
ATOM 623 N N . THR A 1 85 ? -6.477 6.711 -2.326 1 96.5 85 THR A N 1
ATOM 624 C CA . THR A 1 85 ? -5.863 6.492 -3.631 1 96.5 85 THR A CA 1
ATOM 625 C C . THR A 1 85 ? -4.922 5.293 -3.592 1 96.5 85 THR A C 1
ATOM 627 O O . THR A 1 85 ? -4.969 4.43 -4.473 1 96.5 85 THR A O 1
ATOM 630 N N . ALA A 1 86 ? -4.07 5.281 -2.568 1 95.5 86 ALA A N 1
ATOM 631 C CA . ALA A 1 86 ? -3.148 4.156 -2.416 1 95.5 86 ALA A CA 1
ATOM 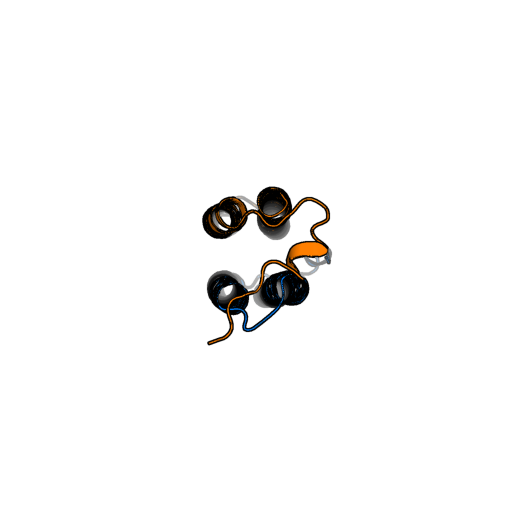632 C C . ALA A 1 86 ? -3.908 2.842 -2.266 1 95.5 86 ALA A C 1
ATOM 634 O O . ALA A 1 86 ? -3.566 1.845 -2.904 1 95.5 86 ALA A O 1
ATOM 635 N N . GLY A 1 87 ? -4.934 2.859 -1.442 1 95.75 87 GLY A N 1
ATOM 636 C CA . GLY A 1 87 ? -5.734 1.666 -1.226 1 95.75 87 GLY A CA 1
ATOM 637 C C . GLY A 1 87 ? -6.414 1.166 -2.486 1 95.75 87 GLY A C 1
ATOM 638 O O . GLY A 1 87 ? -6.414 -0.035 -2.766 1 95.75 87 GLY A O 1
ATOM 639 N N . LYS A 1 88 ? -6.977 2.039 -3.238 1 97.06 88 LYS A N 1
ATOM 640 C CA . LYS A 1 88 ? -7.648 1.686 -4.484 1 97.06 88 LYS A CA 1
ATOM 641 C C . LYS A 1 88 ? -6.668 1.088 -5.488 1 97.06 88 LYS A C 1
ATOM 643 O O . LYS A 1 88 ? -6.965 0.082 -6.133 1 97.06 88 LYS A O 1
ATOM 648 N N . ASN A 1 89 ? -5.535 1.767 -5.578 1 97.19 89 ASN A N 1
ATOM 649 C CA . ASN A 1 89 ? -4.547 1.292 -6.539 1 97.19 89 ASN A CA 1
ATOM 650 C C . ASN A 1 89 ? -3.947 -0.046 -6.113 1 97.19 89 ASN A C 1
ATOM 652 O O . ASN A 1 89 ? -3.607 -0.875 -6.961 1 97.19 89 ASN A O 1
ATOM 656 N N . TRP A 1 90 ? -3.807 -0.281 -4.809 1 95.25 90 TRP A N 1
ATOM 657 C CA . TRP A 1 90 ? -3.402 -1.59 -4.305 1 95.25 90 TRP A CA 1
ATOM 658 C C . TRP A 1 90 ? -4.41 -2.66 -4.703 1 95.25 90 TRP A C 1
ATOM 660 O O . TRP A 1 90 ? -4.031 -3.732 -5.184 1 95.25 90 TRP A O 1
ATOM 670 N N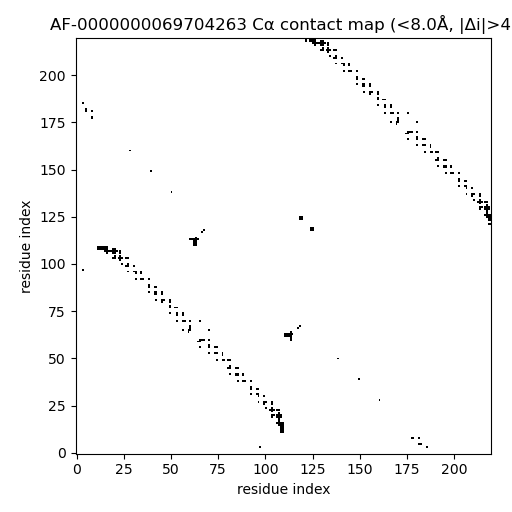 . ASN A 1 91 ? -5.676 -2.34 -4.527 1 95.69 91 ASN A N 1
ATOM 671 C CA . ASN A 1 91 ? -6.723 -3.291 -4.879 1 95.69 91 ASN A CA 1
ATOM 672 C C . ASN A 1 91 ? -6.703 -3.619 -6.371 1 95.69 91 ASN A C 1
ATOM 674 O O . ASN A 1 91 ? -6.895 -4.773 -6.758 1 95.69 91 ASN A O 1
ATOM 678 N N . ILE A 1 92 ? -6.531 -2.662 -7.184 1 96 92 ILE A N 1
ATOM 679 C CA . ILE A 1 92 ? -6.434 -2.873 -8.625 1 96 92 ILE A CA 1
ATOM 680 C C . ILE A 1 92 ? -5.277 -3.822 -8.93 1 96 92 ILE A C 1
ATOM 682 O O . ILE A 1 92 ? -5.426 -4.766 -9.711 1 96 92 ILE A O 1
ATOM 686 N N . PHE A 1 93 ? -4.133 -3.605 -8.312 1 95.88 93 PHE A N 1
ATOM 687 C CA . PHE A 1 93 ? -2.955 -4.445 -8.469 1 95.88 93 PHE A CA 1
ATOM 688 C C . PHE A 1 93 ? -3.266 -5.891 -8.094 1 95.88 93 PHE A C 1
ATOM 690 O O . PHE A 1 93 ? -3 -6.812 -8.867 1 95.88 93 PHE A O 1
ATOM 697 N N . VAL A 1 94 ? -3.881 -6.055 -6.898 1 93.88 94 VAL A N 1
ATOM 698 C CA . VAL A 1 94 ? -4.133 -7.391 -6.371 1 93.88 94 VAL A CA 1
ATOM 699 C C . VAL A 1 94 ? -5.168 -8.102 -7.242 1 93.88 94 VAL A C 1
ATOM 701 O O . VAL A 1 94 ? -5.027 -9.289 -7.543 1 93.88 94 VAL A O 1
ATOM 704 N N . ASP A 1 95 ? -6.16 -7.379 -7.668 1 94.25 95 ASP A N 1
ATOM 705 C CA . ASP A 1 95 ? -7.199 -7.961 -8.508 1 94.25 95 ASP A CA 1
ATOM 706 C C . ASP A 1 95 ? -6.637 -8.398 -9.859 1 94.25 95 ASP A C 1
ATOM 708 O O . ASP A 1 95 ? -6.965 -9.477 -10.352 1 94.25 95 ASP A O 1
ATOM 712 N N . ASN A 1 96 ? -5.832 -7.523 -10.422 1 95.56 96 ASN A N 1
ATOM 713 C CA . ASN A 1 96 ? -5.203 -7.867 -11.688 1 95.56 96 ASN A CA 1
ATOM 714 C C . ASN A 1 96 ? -4.281 -9.078 -11.547 1 95.56 96 ASN A C 1
ATOM 716 O O . ASN A 1 96 ? -4.25 -9.945 -12.43 1 95.56 96 ASN A O 1
ATOM 720 N N . ALA A 1 97 ? -3.533 -9.125 -10.5 1 93.5 97 ALA A N 1
ATOM 721 C CA . ALA A 1 97 ? -2.627 -10.25 -10.258 1 93.5 97 ALA A CA 1
ATOM 722 C C . ALA A 1 97 ? -3.398 -11.555 -10.117 1 93.5 97 ALA A C 1
ATOM 724 O O . ALA A 1 97 ? -2.979 -12.594 -10.641 1 93.5 97 ALA A O 1
ATOM 725 N N . ALA A 1 98 ? -4.492 -11.508 -9.43 1 91.38 98 ALA A N 1
ATOM 726 C CA . ALA A 1 98 ? -5.348 -12.68 -9.289 1 91.38 98 ALA A CA 1
ATOM 727 C C . ALA A 1 98 ? -5.859 -13.156 -10.641 1 91.38 98 ALA A C 1
ATOM 729 O O . ALA A 1 98 ? -5.844 -14.359 -10.938 1 91.38 98 ALA A O 1
ATOM 730 N N . SER A 1 99 ? -6.293 -12.266 -11.438 1 93.62 99 SER A N 1
ATOM 731 C CA . SER A 1 99 ? -6.781 -12.586 -12.773 1 93.62 99 SER A CA 1
ATOM 732 C C . SER A 1 99 ? -5.684 -13.203 -13.633 1 93.62 99 SER A C 1
ATOM 734 O O . SER A 1 99 ? -5.918 -14.203 -14.32 1 93.62 99 SER 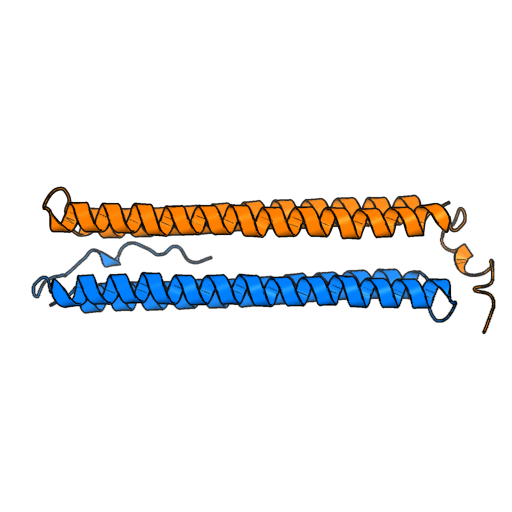A O 1
ATOM 736 N N . ASN A 1 100 ? -4.473 -12.625 -13.594 1 93.5 100 ASN A N 1
ATOM 737 C CA . ASN A 1 100 ? -3.34 -13.141 -14.359 1 93.5 100 ASN A CA 1
ATOM 738 C C . ASN A 1 100 ? -2.928 -14.531 -13.875 1 93.5 100 ASN A C 1
ATOM 740 O O . ASN A 1 100 ? -2.51 -15.367 -14.672 1 93.5 100 ASN A O 1
ATOM 744 N N . TRP A 1 101 ? -2.994 -14.758 -12.586 1 91.19 101 TRP A N 1
ATOM 745 C CA . TRP A 1 101 ? -2.697 -16.078 -12.031 1 91.19 101 TRP A CA 1
ATOM 746 C C . TRP A 1 101 ? -3.678 -17.125 -12.562 1 91.19 101 TRP A C 1
ATOM 748 O O . TRP A 1 101 ? -3.271 -18.219 -12.961 1 91.19 101 TRP A O 1
ATOM 758 N N . ASN A 1 102 ? -4.941 -16.797 -12.586 1 91.25 102 ASN A N 1
ATOM 759 C CA . ASN A 1 102 ? -5.945 -17.688 -13.133 1 91.25 102 ASN A CA 1
ATOM 760 C C . ASN A 1 102 ? -5.703 -17.969 -14.617 1 91.25 102 ASN A C 1
ATOM 762 O O . ASN A 1 102 ? -5.867 -19.109 -15.07 1 91.25 102 ASN A O 1
ATOM 766 N N . SER A 1 103 ? -5.375 -16.984 -15.344 1 91.38 103 SER A N 1
ATOM 767 C CA . SER A 1 103 ? -5.031 -17.156 -16.75 1 91.38 103 SER A CA 1
ATOM 768 C C . SER A 1 103 ? -3.852 -18.109 -16.922 1 91.38 103 SER A C 1
ATOM 770 O O . SER A 1 103 ? -3.844 -18.938 -17.828 1 91.38 103 SER A O 1
ATOM 772 N N . PHE A 1 104 ? -2.844 -18.016 -16.062 1 89.69 104 PHE A N 1
ATOM 773 C CA . PHE A 1 104 ? -1.696 -18.922 -16.031 1 89.69 104 PHE A CA 1
ATOM 774 C C . PHE A 1 104 ? -2.143 -20.359 -15.812 1 89.69 104 PHE A C 1
ATOM 776 O O . PHE A 1 104 ? -1.741 -21.266 -16.562 1 89.69 104 PHE A O 1
ATOM 783 N N . LEU A 1 105 ? -3.029 -20.547 -14.867 1 88.25 105 LEU A N 1
ATOM 784 C CA . LEU A 1 105 ? -3.512 -21.891 -14.578 1 88.25 105 LEU A CA 1
ATOM 785 C C . LEU A 1 105 ? -4.289 -22.469 -15.758 1 88.25 105 LEU A C 1
ATOM 787 O O . LEU A 1 105 ? -4.141 -23.641 -16.094 1 88.25 105 LEU A O 1
ATOM 791 N N . ASN A 1 106 ? -5.066 -21.641 -16.359 1 89.31 106 ASN A N 1
ATOM 792 C CA . ASN A 1 106 ? -5.828 -22.078 -17.531 1 89.31 106 ASN A CA 1
ATOM 793 C C . ASN A 1 106 ? -4.914 -22.453 -18.688 1 89.31 106 ASN A C 1
ATOM 795 O O . ASN A 1 106 ? -5.168 -23.438 -19.391 1 89.31 106 ASN A O 1
ATOM 799 N N . ASN A 1 107 ? -3.848 -21.703 -18.891 1 87.94 107 ASN A N 1
ATOM 800 C CA . ASN A 1 107 ? -2.904 -21.969 -19.969 1 87.94 107 ASN A CA 1
ATOM 801 C C . ASN A 1 107 ? -2.107 -23.25 -19.719 1 87.94 107 ASN A C 1
ATOM 803 O O . ASN A 1 107 ? -1.613 -23.875 -20.656 1 87.94 107 ASN A O 1
ATOM 807 N N . ALA A 1 108 ? -1.968 -23.562 -18.453 1 86.25 108 ALA A N 1
ATOM 808 C CA . ALA A 1 108 ? -1.23 -24.766 -18.078 1 86.25 108 ALA A CA 1
ATOM 809 C C . ALA A 1 108 ? -2.08 -26.016 -18.281 1 86.25 108 ALA A C 1
ATOM 811 O O . ALA A 1 108 ? -1.556 -27.141 -18.328 1 86.25 108 ALA A O 1
ATOM 812 N N . SER A 1 109 ? -3.367 -25.844 -18.297 1 80.81 109 SER A N 1
ATOM 813 C CA . SER A 1 109 ? -4.281 -26.953 -18.5 1 80.81 109 SER A CA 1
ATOM 814 C C . SER A 1 109 ? -4.453 -27.266 -19.984 1 80.81 109 SER A C 1
ATOM 816 O O . SER A 1 109 ? -4.562 -26.359 -20.797 1 80.81 109 SER A O 1
ATOM 818 N N . ALA A 1 110 ? -4.168 -28.609 -20.422 1 68.62 110 ALA A N 1
ATOM 819 C CA . ALA A 1 110 ? -4.418 -29.031 -21.781 1 68.62 110 ALA A CA 1
ATOM 820 C C . ALA A 1 110 ? -5.895 -29.344 -22 1 68.62 110 ALA A C 1
ATOM 822 O O . ALA A 1 110 ? -6.59 -29.766 -21.078 1 68.62 110 ALA A O 1
ATOM 823 N N . MET B 1 1 ? -2.441 42.531 3.514 1 18.02 1 MET B N 1
ATOM 824 C CA . MET B 1 1 ? -1.793 41.25 3.826 1 18.02 1 MET B CA 1
ATOM 825 C C . MET B 1 1 ? -1.995 40.875 5.293 1 18.02 1 MET B C 1
ATOM 827 O O . MET B 1 1 ? -1.37 41.469 6.176 1 18.02 1 MET B O 1
ATOM 831 N N . LYS B 1 2 ? -3.166 40.656 5.785 1 28.39 2 LYS B N 1
ATOM 832 C CA . LYS B 1 2 ? -3.703 40.906 7.121 1 28.39 2 LYS B CA 1
ATOM 833 C C . LYS B 1 2 ? -2.936 40.094 8.172 1 28.39 2 LYS B C 1
ATOM 835 O O . LYS B 1 2 ? -2.381 39.031 7.867 1 28.39 2 LYS B O 1
ATOM 840 N N . GLU B 1 3 ? -2.264 40.656 9.203 1 22.55 3 GLU B N 1
ATOM 841 C CA . GLU B 1 3 ? -1.593 40.125 10.391 1 22.55 3 GLU B CA 1
ATOM 842 C C . GLU B 1 3 ? -2.367 38.969 10.992 1 22.55 3 GLU B C 1
ATOM 844 O O . GLU B 1 3 ? -3.598 39 11.047 1 22.55 3 GLU B O 1
ATOM 849 N N . LEU B 1 4 ? -2.146 37.688 10.625 1 28.34 4 LEU B N 1
ATOM 850 C CA . LEU B 1 4 ? -2.738 36.562 11.352 1 28.34 4 LEU B CA 1
ATOM 851 C C . LEU B 1 4 ? -3.014 36.938 12.797 1 28.34 4 LEU B C 1
ATOM 853 O O . LEU B 1 4 ? -2.084 37.219 13.562 1 28.34 4 LEU B O 1
ATOM 857 N N . THR B 1 5 ? -3.951 37.844 13.141 1 26.58 5 THR B N 1
ATOM 858 C CA . THR B 1 5 ? -4.117 38.5 14.43 1 26.58 5 THR B CA 1
ATOM 859 C C . THR B 1 5 ? -4.293 37.469 15.547 1 26.58 5 THR B C 1
ATOM 861 O O . THR B 1 5 ? -4.719 36.344 15.305 1 26.58 5 THR B O 1
ATOM 864 N N . LEU B 1 6 ? -3.561 37.5 16.75 1 31.28 6 LEU B N 1
ATOM 865 C CA . LEU B 1 6 ? -3.494 36.906 18.094 1 31.28 6 LEU B CA 1
ATOM 866 C C . LEU B 1 6 ? -4.883 36.531 18.578 1 31.28 6 LEU B C 1
ATOM 868 O O . LEU B 1 6 ? -5.016 35.625 19.406 1 31.28 6 LEU B O 1
ATOM 872 N N . ASN B 1 7 ? -5.898 37.031 18.109 1 29.8 7 ASN B N 1
ATOM 873 C CA . ASN B 1 7 ? -7.16 36.812 18.797 1 29.8 7 ASN B CA 1
ATOM 874 C C . ASN B 1 7 ? -7.738 35.438 18.469 1 29.8 7 ASN B C 1
ATOM 876 O O . ASN B 1 7 ? -8.328 34.781 19.328 1 29.8 7 ASN B O 1
ATOM 880 N N . GLU B 1 8 ? -7.871 34.969 17.141 1 32.88 8 GLU B N 1
ATOM 881 C CA . GLU B 1 8 ? -8.641 33.75 16.875 1 32.88 8 GLU B CA 1
ATOM 882 C C . GLU B 1 8 ? -7.801 32.5 17.125 1 32.88 8 GLU B C 1
ATOM 884 O O . GLU B 1 8 ? -8.297 31.391 17 1 32.88 8 GLU B O 1
ATOM 889 N N . MET B 1 9 ? -6.449 32.344 17.156 1 37.72 9 MET B N 1
ATOM 890 C CA . MET B 1 9 ? -5.496 31.609 18 1 37.72 9 MET B CA 1
ATOM 891 C C . MET B 1 9 ? -6.07 31.391 19.391 1 37.72 9 MET B C 1
ATOM 893 O O . MET B 1 9 ? -5.406 30.812 20.25 1 37.72 9 MET B O 1
ATOM 897 N N . GLU B 1 10 ? -7.082 31.875 19.672 1 35.88 10 GLU B N 1
ATOM 898 C CA . GLU B 1 10 ? -7.824 31.828 20.938 1 35.88 10 GLU B CA 1
ATOM 899 C C . GLU B 1 10 ? -8.414 30.453 21.172 1 35.88 10 GLU B C 1
ATOM 901 O O . GLU B 1 10 ? -8.453 29.969 22.312 1 35.88 10 GLU B O 1
ATOM 906 N N . TYR B 1 11 ? -9.031 29.734 20.109 1 38.72 11 TYR B N 1
ATOM 907 C CA . TYR B 1 11 ? -9.625 28.547 20.703 1 38.72 11 TYR B CA 1
ATOM 908 C C . TYR B 1 11 ? -8.555 27.531 21.109 1 38.72 11 TYR B C 1
ATOM 910 O O . TYR B 1 11 ? -8.859 26.359 21.359 1 38.72 11 TYR B O 1
ATOM 918 N N . ILE B 1 12 ? -7.277 27.516 20.438 1 41.28 12 ILE B N 1
ATOM 919 C CA . ILE B 1 12 ? -6.277 26.781 21.203 1 41.28 12 ILE B CA 1
ATOM 920 C C . ILE B 1 12 ? -6.23 27.312 22.641 1 41.28 12 ILE B C 1
ATOM 922 O O . ILE B 1 12 ? -5.809 28.438 22.875 1 41.28 12 ILE B O 1
ATOM 926 N N . SER B 1 13 ? -7.137 26.828 23.344 1 45.94 13 SER B N 1
ATOM 927 C CA . SER B 1 13 ? -7.402 27.391 24.656 1 45.94 13 SER B CA 1
ATOM 928 C C . SER B 1 13 ? -6.168 28.078 25.219 1 45.94 13 SER B C 1
ATOM 930 O O . SER B 1 13 ? -6.258 29.203 25.734 1 45.94 13 SER B O 1
ATOM 932 N N . GLY B 1 14 ? -5.012 27.375 25.281 1 54.25 14 GLY B N 1
ATOM 933 C CA . GLY B 1 14 ? -3.887 27.844 26.078 1 54.25 14 GLY B CA 1
ATOM 934 C C . GLY B 1 14 ? -2.855 28.594 25.25 1 54.25 14 GLY B C 1
ATOM 935 O O . GLY B 1 14 ? -1.723 28.797 25.703 1 54.25 14 GLY B O 1
ATOM 936 N N . GLY B 1 15 ? -3.17 29.141 23.828 1 71.75 15 GLY B N 1
ATOM 937 C CA . GLY B 1 15 ? -2.293 29.906 22.953 1 71.75 15 GLY B CA 1
ATOM 938 C C . GLY B 1 15 ? -1.69 29.062 21.844 1 71.75 15 GLY B C 1
ATOM 939 O O . GLY B 1 15 ? -1.791 27.828 21.859 1 71.75 15 GLY B O 1
ATOM 940 N N . PHE B 1 16 ? -1.301 29.625 20.672 1 79.38 16 PHE B N 1
ATOM 941 C CA . PHE B 1 16 ? -0.692 28.984 19.516 1 79.38 16 PHE B CA 1
ATOM 942 C C . PHE B 1 16 ? 0.824 29.125 19.547 1 79.38 16 PHE B C 1
ATOM 944 O O . PHE B 1 16 ? 1.337 30.25 19.688 1 79.38 16 PHE B O 1
ATOM 951 N N . ASN B 1 17 ? 1.465 28.031 19.562 1 86.5 17 ASN B N 1
ATOM 952 C CA . ASN B 1 17 ? 2.922 27.969 19.5 1 86.5 17 ASN B CA 1
ATOM 953 C C . ASN B 1 17 ? 3.42 27.828 18.078 1 86.5 17 ASN B C 1
ATOM 955 O O . ASN B 1 17 ? 3.525 26.703 17.562 1 86.5 17 ASN B O 1
ATOM 959 N N . LEU B 1 18 ? 3.73 28.922 17.438 1 82.56 18 LEU B N 1
ATOM 960 C CA . LEU B 1 18 ? 4.105 28.938 16.031 1 82.56 18 LEU B CA 1
ATOM 961 C C . LEU B 1 18 ? 5.355 28.109 15.797 1 82.56 18 LEU B C 1
ATOM 963 O O . LEU B 1 18 ? 5.434 27.359 14.812 1 82.56 18 LEU B O 1
ATOM 967 N N . PHE B 1 19 ? 6.324 28.234 16.609 1 83.69 19 PHE B N 1
ATOM 968 C CA . PHE B 1 19 ? 7.559 27.484 16.453 1 83.69 19 PHE B CA 1
ATOM 969 C C . PHE B 1 19 ? 7.305 25.984 16.609 1 83.69 19 PHE B C 1
ATOM 971 O O . PHE B 1 19 ? 7.859 25.172 15.859 1 83.69 19 PHE B O 1
ATOM 978 N N . GLY B 1 20 ? 6.473 25.562 17.594 1 87.81 20 GLY B N 1
ATOM 979 C CA . GLY B 1 20 ? 6.09 24.172 17.766 1 87.81 20 GLY B CA 1
ATOM 980 C C . GLY B 1 20 ? 5.32 23.609 16.594 1 87.81 20 GLY B C 1
ATOM 981 O O . GLY B 1 20 ? 5.523 22.469 16.203 1 87.81 20 GLY B O 1
ATOM 982 N N . ALA B 1 21 ? 4.473 24.422 16.047 1 87.25 21 ALA B N 1
ATOM 983 C CA . ALA B 1 21 ? 3.689 24.016 14.883 1 87.25 21 ALA B CA 1
ATOM 984 C C . ALA B 1 21 ? 4.586 23.797 13.672 1 87.25 21 ALA B C 1
ATOM 986 O O . ALA B 1 21 ? 4.488 22.766 12.992 1 87.25 21 ALA B O 1
ATOM 987 N N . ALA B 1 22 ? 5.453 24.766 13.398 1 85.25 22 ALA B N 1
ATOM 988 C CA . ALA B 1 22 ? 6.332 24.688 12.234 1 85.25 22 ALA B CA 1
ATOM 989 C C . ALA B 1 22 ? 7.27 23.484 12.344 1 85.25 22 ALA B C 1
ATOM 991 O O . ALA B 1 22 ? 7.402 22.703 11.398 1 85.25 22 ALA B O 1
ATOM 992 N N . SER B 1 23 ? 7.859 23.359 13.555 1 90.06 23 SER B N 1
ATOM 993 C CA . SER B 1 23 ? 8.789 22.25 13.75 1 90.06 23 SER B CA 1
ATOM 994 C C . SER B 1 23 ? 8.047 20.906 13.766 1 90.06 23 SER B C 1
ATOM 996 O O . SER B 1 23 ? 8.555 19.906 13.266 1 90.06 23 SER B O 1
ATOM 998 N N . GLY B 1 24 ? 6.883 20.906 14.414 1 91 24 GLY B N 1
ATOM 999 C CA . GLY B 1 24 ? 6.074 19.703 14.422 1 91 24 GLY B CA 1
ATOM 1000 C C . GLY B 1 24 ? 5.645 19.266 13.039 1 91 24 GLY B C 1
ATOM 1001 O O . GLY B 1 24 ? 5.699 18.078 12.719 1 91 24 GLY B O 1
ATOM 1002 N N . PHE B 1 25 ? 5.242 20.219 12.234 1 90.94 25 PHE B N 1
ATOM 1003 C CA . PHE B 1 25 ? 4.805 19.906 10.875 1 90.94 25 PHE B CA 1
ATOM 1004 C C . PHE B 1 25 ? 5.973 19.391 10.039 1 90.94 25 PHE B C 1
ATOM 1006 O O . PHE B 1 25 ? 5.828 18.406 9.297 1 90.94 25 PHE B O 1
ATOM 1013 N N . ALA B 1 26 ? 7.098 20.016 10.117 1 91.56 26 ALA B N 1
ATOM 1014 C CA . ALA B 1 26 ? 8.289 19.562 9.398 1 91.56 26 ALA B CA 1
ATOM 1015 C C . ALA B 1 26 ? 8.656 18.125 9.797 1 91.56 26 ALA B C 1
ATOM 1017 O O . ALA B 1 26 ? 8.984 17.312 8.938 1 91.56 26 ALA B O 1
ATOM 1018 N N . SER B 1 27 ? 8.617 17.828 11.109 1 94.06 27 SER B N 1
ATOM 1019 C CA . SER B 1 27 ? 8.906 16.484 11.602 1 94.06 27 SER B CA 1
ATOM 1020 C C . SER B 1 27 ? 7.902 15.477 11.07 1 94.06 27 SER B C 1
ATOM 1022 O O . SER B 1 27 ? 8.273 14.359 10.695 1 94.06 27 SER B O 1
ATOM 1024 N N . PHE B 1 28 ? 6.602 15.867 11.086 1 92.75 28 PHE B N 1
ATOM 1025 C CA . PHE B 1 28 ? 5.547 15.008 10.562 1 92.75 28 PHE B CA 1
ATOM 1026 C C . PHE B 1 28 ? 5.828 14.625 9.117 1 92.75 28 PHE B C 1
ATOM 1028 O O . PHE B 1 28 ? 5.773 13.453 8.75 1 92.75 28 PHE B O 1
ATOM 1035 N N . VAL B 1 29 ? 6.18 15.609 8.242 1 93.06 29 VAL B N 1
ATOM 1036 C CA . VAL B 1 29 ? 6.414 15.391 6.82 1 93.06 29 VAL B CA 1
ATOM 1037 C C . VAL B 1 29 ? 7.641 14.5 6.633 1 93.06 29 VAL B C 1
ATOM 1039 O O . VAL B 1 29 ? 7.602 13.531 5.867 1 93.06 29 VAL B O 1
ATOM 1042 N N . ALA B 1 30 ? 8.703 14.797 7.324 1 94.19 30 ALA B N 1
ATOM 1043 C CA . ALA B 1 30 ? 9.945 14.031 7.215 1 94.19 30 ALA B CA 1
ATOM 1044 C C . ALA B 1 30 ? 9.727 12.578 7.625 1 94.19 30 ALA B C 1
ATOM 1046 O O . ALA B 1 30 ? 10.109 11.656 6.895 1 94.19 30 ALA B O 1
ATOM 1047 N N . ASN B 1 31 ? 9.109 12.359 8.781 1 96.12 31 ASN B N 1
ATOM 1048 C CA . ASN B 1 31 ? 8.867 11.008 9.281 1 96.12 31 ASN B CA 1
ATOM 1049 C C . ASN B 1 31 ? 7.938 10.227 8.359 1 96.12 31 ASN B C 1
ATOM 1051 O O . ASN B 1 31 ? 8.117 9.023 8.164 1 96.12 31 ASN B O 1
ATOM 1055 N N . SER B 1 32 ? 6.906 10.914 7.883 1 94.69 32 SER B N 1
ATOM 1056 C CA . SER B 1 32 ? 6 10.266 6.945 1 94.69 32 SER B CA 1
ATOM 1057 C C . SER B 1 32 ? 6.727 9.852 5.668 1 94.69 32 SER B C 1
ATOM 1059 O O . SER B 1 32 ? 6.445 8.789 5.102 1 94.69 32 SER B O 1
ATOM 1061 N N . GLY B 1 33 ? 7.578 10.734 5.207 1 95.69 33 GLY B N 1
ATOM 1062 C CA . GLY B 1 33 ? 8.391 10.367 4.059 1 95.69 33 GLY B CA 1
ATOM 1063 C C . GLY B 1 33 ? 9.227 9.125 4.301 1 95.69 33 GLY B C 1
ATOM 1064 O O . GLY B 1 33 ? 9.266 8.219 3.465 1 95.69 33 GLY B O 1
ATOM 1065 N N . VAL B 1 34 ? 9.922 9.07 5.469 1 96.69 34 VAL B N 1
ATOM 1066 C CA . VAL B 1 34 ? 10.742 7.922 5.852 1 96.69 34 VAL B CA 1
ATOM 1067 C C . VAL B 1 34 ? 9.867 6.676 5.957 1 96.69 34 VAL B C 1
ATOM 1069 O O . VAL B 1 34 ? 10.242 5.602 5.477 1 96.69 34 VAL B O 1
ATOM 1072 N N . GLY B 1 35 ? 8.719 6.832 6.625 1 97.31 35 GLY B N 1
ATOM 1073 C CA . GLY B 1 35 ? 7.809 5.711 6.77 1 97.31 35 GLY B CA 1
ATOM 1074 C C . GLY B 1 35 ? 7.32 5.164 5.438 1 97.31 35 GLY B C 1
ATOM 1075 O O . GLY B 1 35 ? 7.285 3.949 5.234 1 97.31 35 GLY B O 1
ATOM 1076 N N . PHE B 1 36 ? 6.957 6.055 4.504 1 95.75 36 PHE B N 1
ATOM 1077 C CA . PHE B 1 36 ? 6.469 5.637 3.195 1 95.75 36 PHE B CA 1
ATOM 1078 C C . PHE B 1 36 ? 7.566 4.934 2.408 1 95.75 36 PHE B C 1
ATOM 1080 O O . PHE B 1 36 ? 7.32 3.904 1.771 1 95.75 36 PHE B O 1
ATOM 1087 N N . THR B 1 37 ? 8.727 5.48 2.441 1 96.69 37 THR B N 1
ATOM 1088 C CA . THR B 1 37 ? 9.852 4.852 1.757 1 96.69 37 THR B CA 1
ATOM 1089 C C . THR B 1 37 ? 10.109 3.455 2.311 1 96.69 37 THR B C 1
ATOM 1091 O O . THR B 1 37 ? 10.352 2.514 1.551 1 96.69 37 THR B O 1
ATOM 1094 N N . SER B 1 38 ? 10.094 3.303 3.617 1 97.62 38 SER B N 1
ATOM 1095 C CA . SER B 1 38 ? 10.281 2.004 4.254 1 97.62 38 SER B CA 1
ATOM 1096 C C . SER B 1 38 ? 9.227 1.004 3.789 1 97.62 38 SER B C 1
ATOM 1098 O O . SER B 1 38 ? 9.539 -0.157 3.521 1 97.62 38 SER B O 1
ATOM 1100 N N . PHE B 1 39 ? 7.977 1.494 3.758 1 96.69 39 PHE B N 1
ATOM 1101 C CA . PHE B 1 39 ? 6.887 0.662 3.26 1 96.69 39 PHE B CA 1
ATOM 1102 C C . PHE B 1 39 ? 7.176 0.18 1.843 1 96.69 39 PHE B C 1
ATOM 1104 O O . PHE B 1 39 ? 7.059 -1.012 1.55 1 96.69 39 PHE B O 1
ATOM 1111 N N . VAL B 1 40 ? 7.586 1.097 0.952 1 96.56 40 VAL B N 1
ATOM 1112 C CA . VAL B 1 40 ? 7.824 0.773 -0.45 1 96.56 40 VAL B CA 1
ATOM 1113 C C . VAL B 1 40 ? 8.969 -0.233 -0.562 1 96.56 40 VAL B C 1
ATOM 1115 O O . VAL B 1 40 ? 8.859 -1.226 -1.287 1 96.56 40 VAL B O 1
ATOM 1118 N N . LEU B 1 41 ? 10.016 -0.004 0.198 1 96.69 41 LEU B N 1
ATOM 1119 C CA . LEU B 1 41 ? 11.188 -0.872 0.129 1 96.69 41 LEU B CA 1
ATOM 1120 C C . LEU B 1 41 ? 10.867 -2.26 0.673 1 96.69 41 LEU B C 1
ATOM 1122 O O . LEU B 1 41 ? 11.242 -3.27 0.067 1 96.69 41 LEU B O 1
ATOM 1126 N N . THR B 1 42 ? 10.18 -2.34 1.784 1 97.56 42 THR B N 1
ATOM 1127 C CA . THR B 1 42 ? 9.82 -3.621 2.383 1 97.56 42 THR B CA 1
ATOM 1128 C C . THR B 1 42 ? 8.875 -4.398 1.473 1 97.56 42 THR B C 1
ATOM 1130 O O . THR B 1 42 ? 9.055 -5.598 1.254 1 97.56 42 THR B O 1
ATOM 1133 N N . SER B 1 43 ? 7.891 -3.717 0.963 1 96.19 43 SER B N 1
ATOM 1134 C CA . SER B 1 43 ? 6.941 -4.348 0.052 1 96.19 43 SER B CA 1
ATOM 1135 C C . SER B 1 43 ? 7.621 -4.793 -1.236 1 96.19 43 SER B C 1
ATOM 1137 O O . SER B 1 43 ? 7.32 -5.867 -1.765 1 96.19 43 SER B O 1
ATOM 1139 N N . GLY B 1 44 ? 8.477 -3.932 -1.703 1 96.62 44 GLY B N 1
ATOM 1140 C CA . GLY B 1 44 ? 9.234 -4.309 -2.889 1 96.62 44 GLY B CA 1
ATOM 1141 C C . GLY B 1 44 ? 10.086 -5.547 -2.684 1 96.62 44 GLY B C 1
ATOM 1142 O O . GLY B 1 44 ? 10.141 -6.418 -3.555 1 96.62 44 GLY B O 1
ATOM 1143 N N . SER B 1 45 ? 10.766 -5.637 -1.535 1 97.31 45 SER B N 1
ATOM 1144 C CA . SER B 1 45 ? 11.578 -6.805 -1.209 1 97.31 45 SER B CA 1
ATOM 1145 C C . SER B 1 45 ? 10.711 -8.055 -1.072 1 97.31 45 SER B C 1
ATOM 1147 O O . SER B 1 45 ? 11.078 -9.125 -1.56 1 97.31 45 SER B O 1
ATOM 1149 N N . ALA B 1 46 ? 9.625 -7.867 -0.425 1 96.88 46 ALA B N 1
ATOM 1150 C CA . ALA B 1 46 ? 8.703 -8.992 -0.28 1 96.88 46 ALA B CA 1
ATOM 1151 C C . ALA B 1 46 ? 8.195 -9.461 -1.64 1 96.88 46 ALA B C 1
ATOM 1153 O O . ALA B 1 46 ? 8.023 -10.664 -1.861 1 96.88 46 ALA B O 1
ATOM 1154 N N . PHE B 1 47 ? 7.969 -8.602 -2.574 1 95.56 47 PHE B N 1
ATOM 1155 C CA . PHE B 1 47 ? 7.52 -8.93 -3.922 1 95.56 47 PHE B CA 1
ATOM 1156 C C . PHE B 1 47 ? 8.602 -9.695 -4.68 1 95.56 47 PHE B C 1
ATOM 1158 O O . PHE B 1 47 ? 8.32 -10.695 -5.336 1 95.56 47 PHE B O 1
ATOM 1165 N N . ALA B 1 48 ? 9.797 -9.148 -4.562 1 95.56 48 ALA B N 1
ATOM 1166 C CA . ALA B 1 48 ? 10.914 -9.828 -5.211 1 95.56 48 ALA B CA 1
ATOM 1167 C C . ALA B 1 48 ? 11.07 -11.25 -4.684 1 95.56 48 ALA B C 1
ATOM 1169 O O . ALA B 1 48 ? 11.32 -12.188 -5.449 1 95.56 48 ALA B O 1
ATOM 1170 N N . SER B 1 49 ? 10.961 -11.43 -3.363 1 96.5 49 SER B N 1
ATOM 1171 C CA . SER B 1 49 ? 11.031 -12.75 -2.756 1 96.5 49 SER B CA 1
ATOM 1172 C C . SER B 1 49 ? 9.922 -13.664 -3.279 1 96.5 49 SER B C 1
ATOM 1174 O O . SER B 1 49 ? 10.164 -14.836 -3.557 1 96.5 49 SER B O 1
ATOM 1176 N N . PHE B 1 50 ? 8.734 -13.125 -3.387 1 94.62 50 PHE B N 1
ATOM 1177 C CA . PHE B 1 50 ? 7.613 -13.867 -3.941 1 94.62 50 PHE B CA 1
ATOM 1178 C C . PHE B 1 50 ? 7.938 -14.375 -5.344 1 94.62 50 PHE B C 1
ATOM 1180 O O . PHE B 1 50 ? 7.73 -15.547 -5.648 1 94.62 50 PHE B O 1
ATOM 1187 N N . VAL B 1 51 ? 8.453 -13.445 -6.18 1 93.31 51 VAL B N 1
ATOM 1188 C CA . VAL B 1 51 ? 8.773 -13.805 -7.559 1 93.31 51 VAL B CA 1
ATOM 1189 C C . VAL B 1 51 ? 9.867 -14.867 -7.578 1 93.31 51 VAL B C 1
ATOM 1191 O O . VAL B 1 51 ? 9.734 -15.891 -8.258 1 93.31 51 VAL B O 1
ATOM 1194 N N . GLY B 1 52 ? 10.867 -14.617 -6.824 1 94.12 52 GLY B N 1
ATOM 1195 C CA . GLY B 1 52 ? 11.977 -15.555 -6.766 1 94.12 52 GLY B CA 1
ATOM 1196 C C . GLY B 1 52 ? 11.562 -16.938 -6.273 1 94.12 52 GLY B C 1
ATOM 1197 O O . GLY B 1 52 ? 11.883 -17.938 -6.902 1 94.12 52 GLY B O 1
ATOM 1198 N N . ASP B 1 53 ? 10.867 -17 -5.176 1 94.69 53 ASP B N 1
ATOM 1199 C CA . ASP B 1 53 ? 10.438 -18.266 -4.574 1 94.69 53 ASP B CA 1
ATOM 1200 C C . ASP B 1 53 ? 9.477 -19.016 -5.492 1 94.69 53 ASP B C 1
ATOM 1202 O O . ASP B 1 53 ? 9.531 -20.234 -5.586 1 94.69 53 ASP B O 1
ATOM 1206 N N . SER B 1 54 ? 8.609 -18.266 -6.172 1 90.88 54 SER B N 1
ATOM 1207 C CA . SER B 1 54 ? 7.656 -18.875 -7.09 1 90.88 54 SER B CA 1
ATOM 1208 C C . SER B 1 54 ? 8.359 -19.422 -8.328 1 90.88 54 SER B C 1
ATOM 1210 O O . SER B 1 54 ? 7.996 -20.484 -8.836 1 90.88 54 SER B O 1
ATOM 1212 N N . ALA B 1 55 ? 9.367 -18.719 -8.766 1 91.38 55 ALA B N 1
ATOM 1213 C CA . ALA B 1 55 ? 10.156 -19.203 -9.891 1 91.38 55 ALA B CA 1
ATOM 1214 C C . ALA B 1 55 ? 10.906 -20.484 -9.523 1 91.38 55 ALA B C 1
ATOM 1216 O O . ALA B 1 55 ? 10.953 -21.422 -10.305 1 91.38 55 ALA B O 1
ATOM 1217 N N . MET B 1 56 ? 11.453 -20.516 -8.359 1 93.06 56 MET B N 1
ATOM 1218 C CA . MET B 1 56 ? 12.172 -21.703 -7.883 1 93.06 56 MET B CA 1
ATOM 1219 C C . MET B 1 56 ? 11.219 -22.891 -7.738 1 93.06 56 MET B C 1
ATOM 1221 O O . MET B 1 56 ? 11.57 -24.016 -8.102 1 93.06 56 MET B O 1
ATOM 1225 N N . ALA B 1 57 ? 10.023 -22.672 -7.25 1 92.31 57 ALA B N 1
ATOM 1226 C CA . ALA B 1 57 ? 9.023 -23.719 -7.125 1 92.31 57 ALA B CA 1
ATOM 1227 C C . ALA B 1 57 ? 8.609 -24.25 -8.492 1 92.31 57 ALA B C 1
ATOM 1229 O O . ALA B 1 57 ? 8.43 -25.453 -8.672 1 92.31 57 ALA B O 1
ATOM 1230 N N . PHE B 1 58 ? 8.477 -23.391 -9.453 1 88 58 PHE B N 1
ATOM 1231 C CA . PHE B 1 58 ? 8.148 -23.797 -10.812 1 88 58 PHE B CA 1
ATOM 1232 C C . PHE B 1 58 ? 9.273 -24.625 -11.422 1 88 58 PHE B C 1
ATOM 1234 O O . PHE B 1 58 ? 9.023 -25.641 -12.07 1 88 58 PHE B O 1
ATOM 1241 N N . GLY B 1 59 ? 10.438 -24.156 -11.188 1 86.25 59 GLY B N 1
ATOM 1242 C CA . GLY B 1 59 ? 11.594 -24.938 -11.625 1 86.25 59 GLY B CA 1
ATOM 1243 C C . GLY B 1 59 ? 11.633 -26.328 -11.047 1 86.25 59 GLY B C 1
ATOM 1244 O O . GLY B 1 59 ? 11.922 -27.297 -11.758 1 86.25 59 GLY B O 1
ATOM 1245 N N . SER B 1 60 ? 11.352 -26.469 -9.766 1 88.88 60 SER B N 1
ATOM 1246 C CA . SER B 1 60 ? 11.312 -27.766 -9.102 1 88.88 60 SER B CA 1
ATOM 1247 C C . SER B 1 60 ? 10.266 -28.688 -9.734 1 88.88 60 SER B C 1
ATOM 1249 O O . SER B 1 60 ? 10.477 -29.891 -9.844 1 88.88 60 SER B O 1
ATOM 1251 N N . PHE B 1 61 ? 9.148 -28.094 -10.156 1 84.5 61 PHE B N 1
ATOM 1252 C CA . PHE B 1 61 ? 8.109 -28.859 -10.844 1 84.5 61 PHE B CA 1
ATOM 1253 C C . PHE B 1 61 ? 8.602 -29.328 -12.203 1 84.5 61 PHE B C 1
ATOM 1255 O O . PHE B 1 61 ? 8.453 -30.516 -12.539 1 84.5 61 PHE B O 1
ATOM 1262 N N . LEU B 1 62 ? 9.266 -28.453 -12.859 1 83.69 62 LEU B N 1
ATOM 1263 C CA . LEU B 1 62 ? 9.711 -28.75 -14.219 1 83.69 62 LEU B CA 1
ATOM 1264 C C . LEU B 1 62 ? 10.781 -29.844 -14.203 1 83.69 62 LEU B C 1
ATOM 1266 O O . LEU B 1 62 ? 10.875 -30.641 -15.141 1 83.69 62 LEU B O 1
ATOM 1270 N N . THR B 1 63 ? 11.492 -29.906 -13.109 1 85.5 63 THR B N 1
ATOM 1271 C CA . THR B 1 63 ? 12.578 -30.875 -13.039 1 85.5 63 THR B CA 1
ATOM 1272 C C . THR B 1 63 ? 12.109 -32.156 -12.352 1 85.5 63 THR B C 1
ATOM 1274 O O . THR B 1 63 ? 12.898 -33.062 -12.141 1 85.5 63 THR B O 1
ATOM 1277 N N . GLY B 1 64 ? 10.719 -32.219 -12.008 1 85.19 64 GLY B N 1
ATOM 1278 C CA . GLY B 1 64 ? 10.125 -33.438 -11.445 1 85.19 64 GLY B CA 1
ATOM 1279 C C . GLY B 1 64 ? 10.383 -33.594 -9.961 1 85.19 64 GLY B C 1
ATOM 1280 O O . GLY B 1 64 ? 10.148 -34.656 -9.391 1 85.19 64 GLY B O 1
ATOM 1281 N N . GLN B 1 65 ? 10.914 -32.438 -9.328 1 87.5 65 GLN B N 1
ATOM 1282 C CA . GLN B 1 65 ? 11.227 -32.469 -7.902 1 87.5 65 GLN B CA 1
ATOM 1283 C C . GLN B 1 65 ? 9.992 -32.219 -7.055 1 87.5 65 GLN B C 1
ATOM 1285 O O . GLN B 1 65 ? 10.023 -32.375 -5.832 1 87.5 65 GLN B O 1
ATOM 1290 N N . SER B 1 66 ? 8.945 -31.797 -7.68 1 85.69 66 SER B N 1
ATOM 1291 C CA . SER B 1 66 ? 7.66 -31.562 -7.035 1 85.69 66 SER B CA 1
ATOM 1292 C C . SER B 1 66 ? 6.504 -31.781 -8.008 1 85.69 66 SER B C 1
ATOM 1294 O O . SER B 1 66 ? 6.727 -32.062 -9.188 1 85.69 66 SER B O 1
ATOM 1296 N N . ASN B 1 67 ? 5.305 -31.828 -7.523 1 86.12 67 ASN B N 1
ATOM 1297 C CA . ASN B 1 67 ? 4.152 -31.969 -8.414 1 86.12 67 ASN B CA 1
ATOM 1298 C C . ASN B 1 67 ? 3.434 -30.625 -8.602 1 86.12 67 ASN B C 1
ATOM 1300 O O . ASN B 1 67 ? 3.742 -29.656 -7.922 1 86.12 67 ASN B O 1
ATOM 1304 N N . TRP B 1 68 ? 2.576 -30.625 -9.547 1 84.94 68 TRP B N 1
ATOM 1305 C CA . TRP B 1 68 ? 1.861 -29.422 -9.953 1 84.94 68 TRP B CA 1
ATOM 1306 C C . TRP B 1 68 ? 1.077 -28.844 -8.781 1 84.94 68 TRP B C 1
ATOM 1308 O O . TRP B 1 68 ? 1.091 -27.625 -8.562 1 84.94 68 TRP B O 1
ATOM 1318 N N . GLU B 1 69 ? 0.381 -29.656 -7.953 1 85.38 69 GLU B N 1
ATOM 1319 C CA . GLU B 1 69 ? -0.411 -29.203 -6.812 1 85.38 69 GLU B CA 1
ATOM 1320 C C . GLU B 1 69 ? 0.462 -28.5 -5.777 1 85.38 69 GLU B C 1
ATOM 1322 O O . GLU B 1 69 ? 0.071 -27.469 -5.223 1 85.38 69 GLU B O 1
ATOM 1327 N N . THR B 1 70 ? 1.611 -29.062 -5.566 1 86.94 70 THR B N 1
ATOM 1328 C CA . THR B 1 70 ? 2.553 -28.453 -4.629 1 86.94 70 THR B CA 1
ATOM 1329 C C . THR B 1 70 ? 3.002 -27.078 -5.125 1 86.94 70 THR B C 1
ATOM 1331 O O . THR B 1 70 ? 3.096 -26.141 -4.34 1 86.94 70 THR B O 1
ATOM 1334 N N . PHE B 1 71 ? 3.268 -26.953 -6.434 1 86.5 71 PHE B N 1
ATOM 1335 C CA . PHE B 1 71 ? 3.664 -25.672 -7.008 1 86.5 71 PHE B CA 1
ATOM 1336 C C . PHE B 1 71 ? 2.57 -24.625 -6.809 1 86.5 71 PHE B C 1
ATOM 1338 O O . PHE B 1 71 ? 2.848 -23.5 -6.371 1 86.5 71 PHE B O 1
ATOM 1345 N N . VAL B 1 72 ? 1.312 -25 -7.148 1 87.5 72 VAL B N 1
ATOM 1346 C CA . VAL B 1 72 ? 0.204 -24.047 -7.082 1 87.5 72 VAL B CA 1
ATOM 1347 C C . VAL B 1 72 ? -0.018 -23.609 -5.633 1 87.5 72 VAL B C 1
ATOM 1349 O O . VAL B 1 72 ? -0.199 -22.422 -5.355 1 87.5 72 VAL B O 1
ATOM 1352 N N . THR B 1 73 ? 0.03 -24.484 -4.664 1 89.44 73 THR B N 1
ATOM 1353 C CA . THR B 1 73 ? -0.146 -24.188 -3.25 1 89.44 73 THR B CA 1
ATOM 1354 C C . THR B 1 73 ? 0.978 -23.281 -2.746 1 89.44 73 THR B C 1
ATOM 1356 O O . THR B 1 73 ? 0.724 -22.297 -2.057 1 89.44 73 THR B O 1
ATOM 1359 N N . THR B 1 74 ? 2.188 -23.609 -3.092 1 90.69 74 THR B N 1
ATOM 1360 C CA . THR B 1 74 ? 3.338 -22.812 -2.703 1 90.69 74 THR B CA 1
ATOM 1361 C C . THR B 1 74 ? 3.23 -21.391 -3.281 1 90.69 74 THR B C 1
ATOM 1363 O O . THR B 1 74 ? 3.531 -20.422 -2.596 1 90.69 74 THR B O 1
ATOM 1366 N N . GLY B 1 75 ? 2.854 -21.297 -4.586 1 90.31 75 GLY B N 1
ATOM 1367 C CA . GLY B 1 75 ? 2.65 -20 -5.207 1 90.31 75 GLY B CA 1
ATOM 1368 C C . GLY B 1 75 ? 1.633 -19.141 -4.48 1 90.31 75 GLY B C 1
ATOM 1369 O O . GLY B 1 75 ? 1.867 -17.953 -4.246 1 90.31 75 GLY B O 1
ATOM 1370 N N . SER B 1 76 ? 0.53 -19.719 -4.109 1 90.56 76 SER B N 1
ATOM 1371 C CA . SER B 1 76 ? -0.521 -19.016 -3.381 1 90.56 76 SER B CA 1
ATOM 1372 C C . SER B 1 76 ? -0.034 -18.562 -2.01 1 90.56 76 SER B C 1
ATOM 1374 O O . SER B 1 76 ? -0.319 -17.438 -1.588 1 90.56 76 SER B O 1
ATOM 1376 N N . GLU B 1 77 ? 0.656 -19.391 -1.349 1 92.81 77 GLU B N 1
ATOM 1377 C CA . GLU B 1 77 ? 1.197 -19.062 -0.035 1 92.81 77 GLU B CA 1
ATOM 1378 C C . GLU B 1 77 ? 2.209 -17.922 -0.127 1 92.81 77 GLU B C 1
ATOM 1380 O O . GLU B 1 77 ? 2.209 -17.016 0.707 1 92.81 77 GLU B O 1
ATOM 1385 N N . ASN B 1 78 ? 3.09 -18 -1.119 1 93.31 78 ASN B N 1
ATOM 1386 C CA . ASN B 1 78 ? 4.066 -16.938 -1.345 1 93.31 78 ASN B CA 1
ATOM 1387 C C . ASN B 1 78 ? 3.391 -15.594 -1.591 1 93.31 78 ASN B C 1
ATOM 1389 O O . ASN B 1 78 ? 3.814 -14.578 -1.049 1 93.31 78 ASN B O 1
ATOM 1393 N N . TRP B 1 79 ? 2.334 -15.617 -2.461 1 92.88 79 TRP B N 1
ATOM 1394 C CA . TRP B 1 79 ? 1.576 -14.398 -2.719 1 92.88 79 TRP B CA 1
ATOM 1395 C C . TRP B 1 79 ? 0.95 -13.859 -1.435 1 92.88 79 TRP B C 1
ATOM 1397 O O . TRP B 1 79 ? 1.023 -12.664 -1.15 1 92.88 79 TRP B O 1
ATOM 1407 N N . GLY B 1 80 ? 0.313 -14.719 -0.631 1 94.5 80 GLY B N 1
ATOM 1408 C CA . GLY B 1 80 ? -0.272 -14.336 0.644 1 94.5 80 GLY B CA 1
ATOM 1409 C C . GLY B 1 80 ? 0.724 -13.68 1.586 1 94.5 80 GLY B C 1
ATOM 1410 O O . GLY B 1 80 ? 0.409 -12.688 2.238 1 94.5 80 GLY B O 1
ATOM 1411 N N . ASN B 1 81 ? 1.896 -14.289 1.646 1 94.94 81 ASN B N 1
ATOM 1412 C CA . ASN B 1 81 ? 2.945 -13.742 2.502 1 94.94 81 ASN B CA 1
ATOM 1413 C C . ASN B 1 81 ? 3.35 -12.336 2.064 1 94.94 81 ASN B C 1
ATOM 1415 O O . ASN B 1 81 ? 3.582 -11.469 2.902 1 94.94 81 ASN B O 1
ATOM 1419 N N . PHE B 1 82 ? 3.484 -12.203 0.737 1 95.38 82 PHE B N 1
ATOM 1420 C CA . PHE B 1 82 ? 3.773 -10.883 0.186 1 95.38 82 PHE B CA 1
ATOM 1421 C C . PHE B 1 82 ? 2.701 -9.883 0.594 1 95.38 82 PHE B C 1
ATOM 1423 O O . PHE B 1 82 ? 3.012 -8.812 1.131 1 95.38 82 PHE B O 1
ATOM 1430 N N . VAL B 1 83 ? 1.396 -10.234 0.395 1 95.12 83 VAL B N 1
ATOM 1431 C CA . VAL B 1 83 ? 0.284 -9.328 0.663 1 95.12 83 VAL B CA 1
ATOM 1432 C C . VAL B 1 83 ? 0.22 -9.016 2.156 1 95.12 83 VAL B C 1
ATOM 1434 O O . VAL B 1 83 ? -0 -7.867 2.549 1 95.12 83 VAL B O 1
ATOM 1437 N N . LEU B 1 84 ? 0.474 -9.945 2.949 1 96.25 84 LEU B N 1
ATOM 1438 C CA . LEU B 1 84 ? 0.455 -9.766 4.398 1 96.25 84 LEU B CA 1
ATOM 1439 C C . LEU B 1 84 ? 1.572 -8.828 4.844 1 96.25 84 LEU B C 1
ATOM 1441 O O . LEU B 1 84 ? 1.347 -7.93 5.656 1 96.25 84 LEU B O 1
ATOM 1445 N N . THR B 1 85 ? 2.727 -9.062 4.328 1 96.62 85 THR B N 1
ATOM 1446 C CA . THR B 1 85 ? 3.869 -8.227 4.68 1 96.62 85 THR B CA 1
ATOM 1447 C C . THR B 1 85 ? 3.627 -6.777 4.262 1 96.62 85 THR B C 1
ATOM 1449 O O . THR B 1 85 ? 3.852 -5.855 5.051 1 96.62 85 THR B O 1
ATOM 1452 N N . ALA B 1 86 ? 3.176 -6.629 3.025 1 95.5 86 ALA B N 1
ATOM 1453 C CA . ALA B 1 86 ? 2.877 -5.289 2.5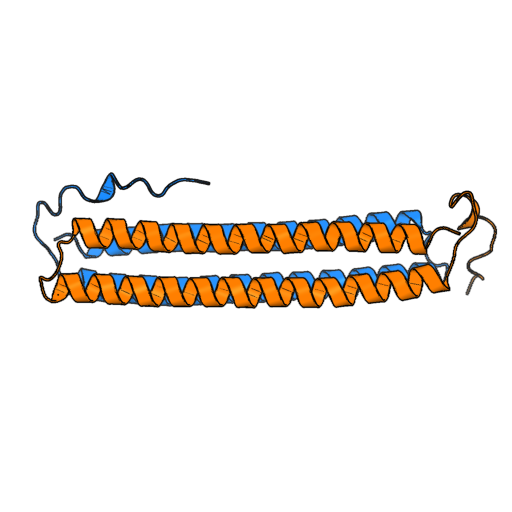35 1 95.5 86 ALA B CA 1
ATOM 1454 C C . ALA B 1 86 ? 1.796 -4.621 3.381 1 95.5 86 ALA B C 1
ATOM 1456 O O . ALA B 1 86 ? 1.926 -3.455 3.762 1 95.5 86 ALA B O 1
ATOM 1457 N N . GLY B 1 87 ? 0.747 -5.352 3.688 1 95.56 87 GLY B N 1
ATOM 1458 C CA . GLY B 1 87 ? -0.34 -4.828 4.5 1 95.56 87 GLY B CA 1
ATOM 1459 C C . GLY B 1 87 ? 0.099 -4.414 5.891 1 95.56 87 GLY B C 1
ATOM 1460 O O . GLY B 1 87 ? -0.287 -3.352 6.379 1 95.56 87 GLY B O 1
ATOM 1461 N N . LYS B 1 88 ? 0.884 -5.203 6.512 1 97.06 88 LYS B N 1
ATOM 1462 C CA . LYS B 1 88 ? 1.389 -4.914 7.848 1 97.06 88 LYS B CA 1
ATOM 1463 C C . LYS B 1 88 ? 2.258 -3.66 7.848 1 97.06 88 LYS B C 1
ATOM 1465 O O . LYS B 1 88 ? 2.127 -2.805 8.727 1 97.06 88 LYS B O 1
ATOM 1470 N N . ASN B 1 89 ? 3.117 -3.643 6.852 1 96.94 89 ASN B N 1
ATOM 1471 C CA . ASN B 1 89 ? 4.02 -2.498 6.785 1 96.94 89 ASN B CA 1
ATOM 1472 C C . ASN B 1 89 ? 3.273 -1.214 6.438 1 96.94 89 ASN B C 1
ATOM 1474 O O . ASN B 1 89 ? 3.643 -0.133 6.898 1 96.94 89 ASN B O 1
ATOM 1478 N N . TRP B 1 90 ? 2.203 -1.308 5.645 1 95.38 90 TRP B N 1
ATOM 1479 C CA . TRP B 1 90 ? 1.328 -0.167 5.395 1 95.38 90 TRP B CA 1
ATOM 1480 C C . TRP B 1 90 ? 0.683 0.32 6.688 1 95.38 90 TRP B C 1
ATOM 1482 O O . TRP B 1 90 ? 0.663 1.521 6.965 1 95.38 90 TRP B O 1
ATOM 1492 N N . ASN B 1 91 ? 0.2 -0.603 7.461 1 95.44 91 ASN B N 1
ATOM 1493 C CA . ASN B 1 91 ? -0.431 -0.25 8.727 1 95.44 91 ASN B CA 1
ATOM 1494 C C . ASN B 1 91 ? 0.552 0.436 9.672 1 95.44 91 ASN B C 1
ATOM 1496 O O . ASN B 1 91 ? 0.197 1.399 10.352 1 95.44 91 ASN B O 1
ATOM 1500 N N . ILE B 1 92 ? 1.719 -0.077 9.75 1 95.5 92 ILE B N 1
ATOM 1501 C CA . ILE B 1 92 ? 2.754 0.532 10.578 1 95.5 92 ILE B CA 1
ATOM 1502 C C . ILE B 1 92 ? 2.992 1.973 10.125 1 95.5 92 ILE B C 1
ATOM 1504 O O . ILE B 1 92 ? 3.061 2.883 10.953 1 95.5 92 ILE B O 1
ATOM 1508 N N . PHE B 1 93 ? 3.08 2.199 8.836 1 95.5 93 PHE B N 1
ATOM 1509 C CA . PHE B 1 93 ? 3.268 3.523 8.258 1 95.5 93 PHE B CA 1
ATOM 1510 C C . PHE B 1 93 ? 2.131 4.457 8.656 1 95.5 93 PHE B C 1
ATOM 1512 O O . PHE B 1 93 ? 2.373 5.555 9.164 1 95.5 93 PHE B O 1
ATOM 1519 N N . VAL B 1 94 ? 0.884 3.973 8.5 1 94.25 94 VAL B N 1
ATOM 1520 C CA . VAL B 1 94 ? -0.288 4.805 8.75 1 94.25 94 VAL B CA 1
ATOM 1521 C C . VAL B 1 94 ? -0.401 5.109 10.242 1 94.25 94 VAL B C 1
ATOM 1523 O O . VAL B 1 94 ? -0.704 6.242 10.625 1 94.25 94 VAL B O 1
ATOM 1526 N N . ASP B 1 95 ? -0.123 4.141 11.031 1 93.88 95 ASP B N 1
ATOM 1527 C CA . ASP B 1 95 ? -0.192 4.324 12.477 1 93.88 95 ASP B CA 1
ATOM 1528 C C . ASP B 1 95 ? 0.855 5.332 12.953 1 93.88 95 ASP B C 1
ATOM 1530 O O . ASP B 1 95 ? 0.563 6.191 13.789 1 93.88 95 ASP B O 1
ATOM 1534 N N . ASN B 1 96 ? 2.041 5.148 12.422 1 95 96 ASN B N 1
ATOM 1535 C CA . ASN B 1 96 ? 3.102 6.086 12.773 1 95 96 ASN B CA 1
ATOM 1536 C C . ASN B 1 96 ? 2.775 7.504 12.32 1 95 96 ASN B C 1
ATOM 1538 O O . ASN B 1 96 ? 3.025 8.469 13.047 1 95 96 ASN B O 1
ATOM 1542 N N . ALA B 1 97 ? 2.244 7.613 11.141 1 93.38 97 ALA B N 1
ATOM 1543 C CA . ALA B 1 97 ? 1.873 8.922 10.617 1 93.38 97 ALA B CA 1
ATOM 1544 C C . ALA B 1 97 ? 0.797 9.578 11.477 1 93.38 97 ALA B C 1
ATOM 1546 O O . ALA B 1 97 ? 0.852 10.781 11.734 1 93.38 97 ALA B O 1
ATOM 1547 N N . ALA B 1 98 ? -0.16 8.812 11.906 1 91.62 98 ALA B N 1
ATOM 1548 C CA . ALA B 1 98 ? -1.209 9.312 12.789 1 91.62 98 ALA B CA 1
ATOM 1549 C C . ALA B 1 98 ? -0.624 9.812 14.109 1 91.62 98 ALA B C 1
ATOM 1551 O O . ALA B 1 98 ? -0.992 10.891 14.586 1 91.62 98 ALA B O 1
ATOM 1552 N N . SER B 1 99 ? 0.249 9.078 14.648 1 92.94 99 SER B N 1
ATOM 1553 C CA . SER B 1 99 ? 0.913 9.453 15.891 1 92.94 99 SER B CA 1
ATOM 1554 C C . SER B 1 99 ? 1.711 10.742 15.727 1 92.94 99 SER B C 1
ATOM 1556 O O . SER B 1 99 ? 1.649 11.625 16.578 1 92.94 99 SER B O 1
ATOM 1558 N N . ASN B 1 100 ? 2.455 10.844 14.625 1 92.81 100 ASN B N 1
ATOM 1559 C CA . ASN B 1 100 ? 3.25 12.039 14.352 1 92.81 100 ASN B CA 1
ATOM 1560 C C . ASN B 1 100 ? 2.363 13.258 14.125 1 92.81 100 ASN B C 1
ATOM 1562 O O . ASN B 1 100 ? 2.727 14.375 14.5 1 92.81 100 ASN B O 1
ATOM 1566 N N . TRP B 1 101 ? 1.224 13.047 13.484 1 91.06 101 TRP B N 1
ATOM 1567 C CA . TRP B 1 101 ? 0.266 14.133 13.289 1 91.06 101 TRP B CA 1
ATOM 1568 C C . TRP B 1 101 ? -0.255 14.648 14.633 1 91.06 101 TRP B C 1
ATOM 1570 O O . TRP B 1 101 ? -0.332 15.859 14.852 1 91.06 101 TRP B O 1
ATOM 1580 N N . ASN B 1 102 ? -0.604 13.758 15.508 1 90.62 102 ASN B N 1
ATOM 1581 C CA . ASN B 1 102 ? -1.052 14.148 16.844 1 90.62 102 ASN B CA 1
ATOM 1582 C C . ASN B 1 102 ? 0.04 14.891 17.609 1 90.62 102 ASN B C 1
ATOM 1584 O O . ASN B 1 102 ? -0.241 15.867 18.312 1 90.62 102 ASN B O 1
ATOM 1588 N N . SER B 1 103 ? 1.24 14.445 17.516 1 90.25 103 SER B N 1
ATOM 1589 C CA . SER B 1 103 ? 2.369 15.133 18.125 1 90.25 103 SER B CA 1
ATOM 1590 C C . SER B 1 103 ? 2.512 16.547 17.594 1 90.25 103 SER B C 1
ATOM 1592 O O . SER B 1 103 ? 2.795 17.484 18.344 1 90.25 103 SER B O 1
ATOM 1594 N N . PHE B 1 104 ? 2.324 16.75 16.297 1 89 104 PHE B N 1
ATOM 1595 C CA . PHE B 1 104 ? 2.326 18.062 15.648 1 89 104 PHE B CA 1
ATOM 1596 C C . PHE B 1 104 ? 1.256 18.953 16.25 1 89 104 PHE B C 1
ATOM 1598 O O . PHE B 1 104 ? 1.538 20.094 16.625 1 89 104 PHE B O 1
ATOM 1605 N N . LEU B 1 105 ? 0.049 18.406 16.422 1 87.56 105 LEU B N 1
ATOM 1606 C CA . LEU B 1 105 ? -1.047 19.188 16.984 1 87.56 105 LEU B CA 1
ATOM 1607 C C . LEU B 1 105 ? -0.749 19.594 18.422 1 87.56 105 LEU B C 1
ATOM 1609 O O . LEU B 1 105 ? -1.024 20.719 18.828 1 87.56 105 LEU B O 1
ATOM 1613 N N . ASN B 1 106 ? -0.188 18.688 19.125 1 87.75 106 ASN B N 1
ATOM 1614 C CA . ASN B 1 106 ? 0.169 18.969 20.516 1 87.75 106 ASN B CA 1
ATOM 1615 C C . ASN B 1 106 ? 1.245 20.047 20.594 1 87.75 106 ASN B C 1
ATOM 1617 O O . ASN B 1 106 ? 1.189 20.922 21.469 1 87.75 106 ASN B O 1
ATOM 1621 N N . ASN B 1 107 ? 2.223 20.016 19.688 1 87.38 107 ASN B N 1
ATOM 1622 C CA . ASN B 1 107 ? 3.301 21 19.672 1 87.38 107 ASN B CA 1
ATOM 1623 C C . ASN B 1 107 ? 2.795 22.375 19.266 1 87.38 107 ASN B C 1
ATOM 1625 O O . ASN B 1 107 ? 3.398 23.391 19.625 1 87.38 107 ASN B O 1
ATOM 1629 N N . ALA B 1 108 ? 1.737 22.344 18.516 1 86.19 108 ALA B N 1
ATOM 1630 C CA . ALA B 1 108 ? 1.154 23.609 18.047 1 86.19 108 ALA B CA 1
ATOM 1631 C C . ALA B 1 108 ? 0.344 24.266 19.172 1 86.19 108 ALA B C 1
ATOM 1633 O O . ALA B 1 108 ? 0.042 25.469 19.094 1 86.19 108 ALA B O 1
ATOM 1634 N N . SER B 1 109 ? -0.131 23.438 20.094 1 79.38 109 SER B N 1
ATOM 1635 C CA . SER B 1 109 ? -0.907 23.953 21.203 1 79.38 109 SER B CA 1
ATOM 1636 C C . SER B 1 109 ? 0 24.531 22.297 1 79.38 109 SER B C 1
ATOM 1638 O O . SER B 1 109 ? 1.029 23.938 22.625 1 79.38 109 SER B O 1
ATOM 1640 N N . ALA B 1 110 ? -0.159 25.875 22.688 1 68.19 110 ALA B N 1
ATOM 1641 C CA . ALA B 1 110 ? 0.584 26.484 23.781 1 68.19 110 ALA B CA 1
ATOM 1642 C C . ALA B 1 110 ? 0.003 26.062 25.125 1 68.19 110 ALA B C 1
ATOM 1644 O O . ALA B 1 110 ? -1.195 25.797 25.25 1 68.19 110 ALA B O 1
#

Nearest PDB structures (foldseek):
  6u1s-assembly1_A  TM=4.937E-01  e=5.055E+00  synthetic construct
  6o35-assembly1_B-2  TM=8.164E-01  e=7.982E+00  synthetic construct
  5sv0-assembly1_B  TM=5.060E-01  e=8.992E+00  Escherichia coli DH1
  6u1s-assembly1_A  TM=4.926E-01  e=7.982E+00  synthetic construct

Organism: Klebsiella variicola (NCBI:txid244366)

pLDDT: mean 83.88, std 20.28, range [18.02, 97.69]